Protein AF-L7YE91-F1 (afdb_monomer_lite)

Secondary structure (DSSP, 8-state):
-----TTEEEEEEEEEEEPPBGGGTBPP-EEEEEEEEETTEEEEEEHHHH-SEEEEEETTEEEEEEETTTTEEEE-GGG--TT-EEEEEEEEEEEE--GGGTT-EEEEEPPTTEEETTEESEEEEE--TTSEEEEEEEEEEEEEEE-TT--PPEEEEETTT--EESSEEEE----TTSEEEHHHHHHHHHHHEEEEEEETTEEEEE-B---HHHHHHHHHHTT----TTSEEE-BSEEEEEEEEE-TTT--EEEEEEEEE-TTSBP-SPPEEEEE-SS-EEEE-TTSPEEEEEEEPTT-EEEEEEEEEEPTTS-EEEEE---

Structure (mmCIF, N/CA/C/O backbone):
data_AF-L7YE91-F1
#
_entry.id   AF-L7YE91-F1
#
loop_
_atom_site.group_PDB
_atom_site.id
_atom_site.type_symbol
_atom_site.label_atom_id
_atom_site.label_alt_id
_atom_site.label_comp_id
_atom_site.label_asym_id
_atom_site.label_entity_id
_atom_site.label_seq_id
_atom_site.pdbx_PDB_ins_code
_atom_site.Cartn_x
_atom_site.Cartn_y
_atom_site.Cartn_z
_atom_site.occupancy
_atom_site.B_iso_or_equiv
_atom_site.auth_seq_id
_atom_site.auth_comp_id
_atom_site.auth_asym_id
_atom_site.auth_atom_id
_atom_site.pdbx_PDB_model_num
ATOM 1 N N . SER A 1 1 ? 18.621 0.999 1.042 1.00 37.81 1 SER A N 1
ATOM 2 C CA . SER A 1 1 ? 17.758 0.824 2.221 1.00 37.81 1 SER A CA 1
ATOM 3 C C . SER A 1 1 ? 17.912 2.044 3.106 1.00 37.81 1 SER A C 1
ATOM 5 O O . SER A 1 1 ? 19.035 2.451 3.382 1.00 37.81 1 SER A O 1
ATOM 7 N N . VAL A 1 2 ? 16.812 2.679 3.506 1.00 33.50 2 VAL A N 1
ATOM 8 C CA . VAL A 1 2 ? 16.860 3.669 4.589 1.00 33.50 2 VAL A CA 1
ATOM 9 C C . VAL A 1 2 ? 17.014 2.856 5.871 1.00 33.50 2 VAL A C 1
ATOM 11 O O . VAL A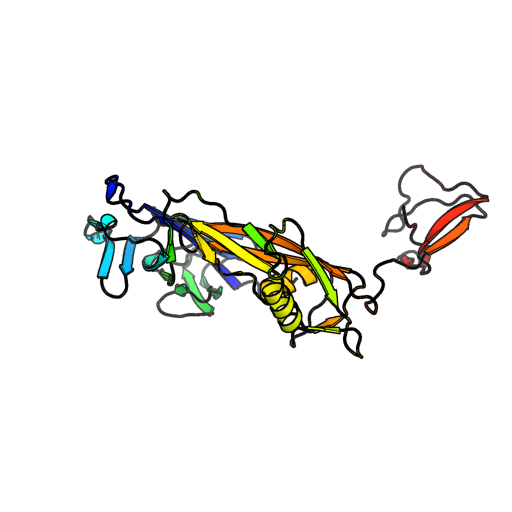 1 2 ? 16.147 2.039 6.163 1.00 33.50 2 VAL A O 1
ATOM 14 N N . SER A 1 3 ? 18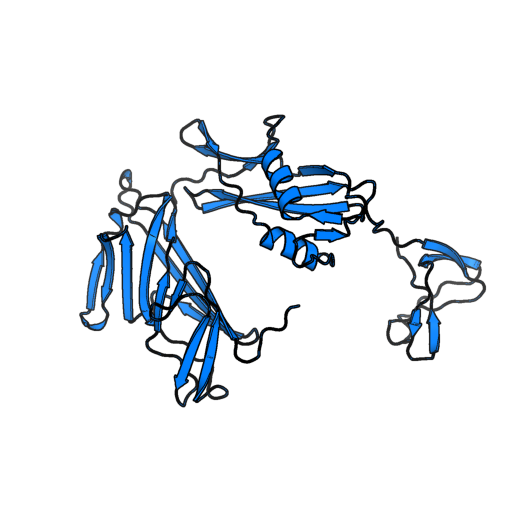.138 2.972 6.586 1.00 38.28 3 SER A N 1
ATOM 15 C CA . SER A 1 3 ? 18.271 2.274 7.865 1.00 38.28 3 SER A CA 1
ATOM 16 C C . SER A 1 3 ? 17.303 2.914 8.852 1.00 38.28 3 SER A C 1
ATOM 18 O O . SER A 1 3 ? 17.456 4.090 9.193 1.00 38.28 3 SER A O 1
ATOM 20 N N . GLU A 1 4 ? 16.302 2.167 9.296 1.00 53.62 4 GLU A N 1
ATOM 21 C CA . GLU A 1 4 ? 15.464 2.588 10.413 1.00 53.62 4 GLU A CA 1
ATOM 22 C C . GLU A 1 4 ? 16.345 2.840 11.639 1.00 53.62 4 GLU A C 1
ATOM 24 O O . GLU A 1 4 ? 17.318 2.122 11.885 1.00 53.62 4 GLU A O 1
ATOM 29 N N . SER A 1 5 ? 16.067 3.922 12.372 1.00 60.69 5 SER A N 1
ATOM 30 C CA . SER A 1 5 ? 16.835 4.218 13.578 1.00 60.69 5 SER A CA 1
ATOM 31 C C . SER A 1 5 ? 16.524 3.163 14.642 1.00 60.69 5 SER A C 1
ATOM 33 O O . SER A 1 5 ? 15.398 2.673 14.718 1.00 60.69 5 SER A O 1
ATOM 35 N N . LYS A 1 6 ? 17.512 2.839 15.487 1.00 70.62 6 LYS A N 1
ATOM 36 C CA . LYS A 1 6 ? 17.441 1.738 16.467 1.00 70.62 6 LYS A CA 1
ATOM 37 C C . LYS A 1 6 ? 16.266 1.811 17.456 1.00 70.62 6 LYS A C 1
ATOM 39 O O . LYS A 1 6 ? 15.963 0.792 18.073 1.00 70.62 6 LYS A O 1
ATOM 44 N N . ASP A 1 7 ? 15.627 2.975 17.584 1.00 85.44 7 ASP A N 1
ATOM 45 C CA . ASP A 1 7 ? 14.538 3.258 18.529 1.00 85.44 7 ASP A CA 1
ATOM 46 C C . ASP A 1 7 ? 13.224 3.657 17.823 1.00 85.44 7 ASP A C 1
ATOM 48 O O . ASP A 1 7 ? 12.324 4.238 18.439 1.00 85.44 7 ASP A O 1
ATOM 52 N N . THR A 1 8 ? 13.113 3.381 16.520 1.00 89.19 8 THR A N 1
ATOM 53 C CA . THR A 1 8 ? 11.881 3.586 15.751 1.00 89.19 8 THR A CA 1
ATOM 54 C C . THR A 1 8 ? 11.043 2.313 15.733 1.00 89.19 8 THR A C 1
ATOM 56 O O . THR A 1 8 ? 11.545 1.242 15.401 1.00 89.19 8 THR A O 1
ATOM 59 N N . VAL A 1 9 ? 9.755 2.449 16.041 1.00 89.44 9 VAL A N 1
ATOM 60 C CA . VAL A 1 9 ? 8.747 1.396 15.906 1.00 89.44 9 VAL A CA 1
ATOM 61 C C . VAL A 1 9 ? 7.812 1.760 14.766 1.00 89.44 9 VAL A C 1
ATOM 63 O O . VAL A 1 9 ? 7.201 2.825 14.805 1.00 89.44 9 VAL A O 1
ATOM 66 N N . ASN A 1 10 ? 7.649 0.886 13.780 1.00 90.06 10 ASN A N 1
ATOM 67 C CA . ASN A 1 10 ? 6.603 1.060 12.775 1.00 90.06 10 ASN A CA 1
ATOM 68 C C . ASN A 1 10 ? 5.317 0.395 13.249 1.00 90.06 10 ASN A C 1
ATOM 70 O O . ASN A 1 10 ? 5.334 -0.772 13.643 1.00 90.06 10 ASN A O 1
ATOM 74 N N . VAL A 1 11 ? 4.212 1.134 13.196 1.00 88.62 11 VAL A N 1
ATOM 75 C CA . VAL A 1 11 ? 2.886 0.616 13.533 1.00 88.62 11 VAL A CA 1
ATOM 76 C C . VAL A 1 11 ? 2.120 0.302 12.255 1.00 88.62 11 VAL A C 1
ATOM 78 O O . VAL A 1 11 ? 1.915 1.183 11.422 1.00 88.62 11 VAL A O 1
ATOM 81 N N . THR A 1 12 ? 1.616 -0.923 12.146 1.00 89.38 12 THR A N 1
ATOM 82 C CA . THR A 1 12 ? 0.849 -1.381 10.985 1.00 89.38 12 THR A CA 1
ATOM 83 C C . THR A 1 12 ? -0.483 -1.977 11.445 1.00 89.38 12 THR A C 1
ATOM 85 O O . THR A 1 12 ? -0.526 -3.131 11.874 1.00 89.38 12 THR A O 1
ATOM 88 N N . PRO A 1 13 ? -1.592 -1.219 11.394 1.00 87.38 13 PRO A N 1
ATOM 89 C CA . PRO A 1 13 ? -2.922 -1.786 11.578 1.00 87.38 13 PRO A CA 1
ATOM 90 C C . PRO A 1 13 ? -3.335 -2.603 10.347 1.00 87.38 13 PRO A C 1
ATOM 92 O O . PRO A 1 13 ? -3.121 -2.180 9.211 1.00 87.38 13 PRO A O 1
ATOM 95 N N . SER A 1 14 ? -3.999 -3.733 10.565 1.00 87.38 14 SER A N 1
ATOM 96 C CA . SER A 1 14 ? -4.571 -4.565 9.508 1.00 87.38 14 SER A CA 1
ATOM 97 C C . SER A 1 14 ? -5.986 -4.965 9.894 1.00 87.38 14 SER A C 1
ATOM 99 O O . SER A 1 14 ? -6.177 -5.815 10.758 1.00 87.38 14 SER A O 1
ATOM 101 N N . PHE A 1 15 ? -6.981 -4.331 9.271 1.00 85.81 15 PHE A N 1
ATOM 102 C CA . PHE A 1 15 ? -8.392 -4.524 9.601 1.00 85.81 15 PHE A CA 1
ATOM 103 C C . PHE A 1 15 ? -9.223 -4.861 8.377 1.00 85.81 15 PHE A C 1
ATOM 105 O O . PHE A 1 15 ? -9.072 -4.260 7.313 1.00 85.81 15 PHE A O 1
ATOM 112 N N . THR A 1 16 ? -10.154 -5.788 8.570 1.00 86.75 16 THR A N 1
ATOM 113 C CA . THR A 1 16 ? -11.206 -6.112 7.616 1.00 86.75 16 THR A CA 1
ATOM 114 C C . THR A 1 16 ? -12.552 -5.886 8.285 1.00 86.75 16 THR A C 1
ATOM 116 O O . THR A 1 16 ? -12.854 -6.492 9.312 1.00 86.75 16 THR A O 1
ATOM 119 N N . LEU A 1 17 ? -13.360 -5.017 7.682 1.00 92.62 17 LEU A N 1
ATOM 120 C CA . LEU A 1 17 ? -14.759 -4.813 8.026 1.00 92.62 17 LEU A CA 1
ATOM 121 C C . LEU A 1 17 ? -15.601 -5.246 6.827 1.00 92.62 17 LEU A C 1
ATOM 123 O O . LEU A 1 17 ? -15.388 -4.763 5.713 1.00 92.62 17 LEU A O 1
ATOM 127 N N . THR A 1 18 ? -16.542 -6.158 7.035 1.00 93.50 18 THR A N 1
ATOM 128 C CA . THR A 1 18 ? -17.578 -6.447 6.037 1.00 93.50 18 THR A CA 1
ATOM 129 C C . THR A 1 18 ? -18.807 -5.584 6.296 1.00 93.50 18 THR A C 1
ATOM 131 O O . THR A 1 18 ? -19.008 -5.111 7.410 1.00 93.50 18 THR A O 1
ATOM 134 N N . SER A 1 19 ? -19.628 -5.338 5.279 1.00 93.38 19 SER A N 1
ATOM 135 C CA . SER A 1 19 ? -20.947 -4.740 5.474 1.00 93.38 19 SER A CA 1
ATOM 136 C C . SER A 1 19 ? -21.967 -5.787 5.906 1.00 93.38 19 SER A C 1
ATOM 138 O O . SER A 1 19 ? -21.804 -6.981 5.643 1.00 93.38 19 SER A O 1
ATOM 140 N N . ALA A 1 20 ? -23.068 -5.337 6.502 1.00 93.19 20 ALA A N 1
ATOM 141 C CA . ALA A 1 20 ? -24.227 -6.194 6.680 1.00 93.19 20 ALA A CA 1
ATOM 142 C C . ALA A 1 20 ? -24.849 -6.556 5.318 1.00 93.19 20 ALA A C 1
ATOM 144 O O . ALA A 1 20 ? -24.759 -5.798 4.348 1.00 93.19 20 ALA A O 1
ATOM 145 N N . ILE A 1 21 ? -25.533 -7.700 5.261 1.00 91.12 21 ILE A N 1
ATOM 146 C CA . ILE A 1 21 ? -26.370 -8.129 4.135 1.00 91.12 21 ILE A CA 1
ATOM 147 C C . ILE A 1 21 ? -27.800 -8.308 4.675 1.00 91.12 21 ILE A C 1
ATOM 149 O O . ILE A 1 21 ? -28.199 -9.431 5.010 1.00 91.12 21 ILE A O 1
ATOM 153 N N . PRO A 1 22 ? -28.595 -7.219 4.778 1.00 86.50 22 PRO A N 1
ATOM 154 C CA . PRO A 1 22 ? -29.902 -7.248 5.439 1.00 86.50 22 PRO A CA 1
ATOM 155 C C . PRO A 1 22 ? -30.871 -8.257 4.822 1.00 86.50 22 PRO A C 1
ATOM 157 O O . PRO A 1 22 ? -31.548 -8.982 5.543 1.00 86.50 22 PRO A O 1
ATOM 160 N N . ALA A 1 23 ? -30.868 -8.383 3.490 1.00 86.19 23 ALA A N 1
ATOM 161 C CA . ALA A 1 23 ? -31.714 -9.332 2.763 1.00 86.19 23 ALA A CA 1
ATOM 162 C C . ALA A 1 23 ? -31.459 -10.805 3.139 1.00 86.19 23 ALA A C 1
ATOM 164 O O . ALA A 1 23 ? -32.323 -11.649 2.923 1.00 86.19 23 ALA A O 1
ATOM 165 N N . LYS A 1 24 ? -30.279 -11.120 3.691 1.00 86.19 24 LYS A N 1
ATOM 166 C CA . LYS A 1 24 ? -29.904 -12.462 4.159 1.00 86.19 24 LYS A CA 1
ATOM 167 C C . LYS A 1 24 ? -29.821 -12.558 5.687 1.00 86.19 24 LYS A C 1
ATOM 169 O O . LYS A 1 24 ? -29.440 -13.606 6.195 1.00 86.19 24 LYS A O 1
ATOM 174 N N . GLY A 1 25 ? -30.125 -11.478 6.413 1.00 87.62 25 GLY A N 1
ATOM 175 C CA . GLY A 1 25 ? -29.973 -11.412 7.869 1.00 87.62 25 GLY A CA 1
ATOM 176 C C . GLY A 1 25 ? -28.530 -11.585 8.359 1.00 87.62 25 GLY A C 1
ATOM 177 O O . GLY A 1 25 ? -28.327 -11.981 9.503 1.00 87.62 25 GLY A O 1
ATOM 178 N N . VAL A 1 26 ? -27.527 -11.328 7.510 1.00 89.19 26 VAL A N 1
ATOM 179 C CA . VAL A 1 26 ? -26.108 -11.487 7.868 1.00 89.19 26 VAL A CA 1
ATOM 180 C C . VAL A 1 26 ? -25.576 -10.148 8.393 1.00 89.19 26 VAL A C 1
ATOM 182 O O . VAL A 1 26 ? -25.605 -9.170 7.641 1.00 89.19 26 VAL A O 1
ATOM 185 N N . PRO A 1 27 ? -25.112 -10.053 9.652 1.00 89.19 27 PRO A N 1
ATOM 186 C CA . PRO A 1 27 ? -24.501 -8.833 10.173 1.00 89.19 27 PRO A CA 1
ATOM 187 C C . PRO A 1 27 ? -23.087 -8.630 9.610 1.00 89.19 27 PRO A C 1
ATOM 189 O O . PRO A 1 27 ? -22.468 -9.567 9.106 1.00 89.19 27 PRO A O 1
ATOM 192 N N . ALA A 1 28 ? -22.563 -7.411 9.736 1.00 91.69 28 ALA A N 1
ATOM 193 C CA . ALA A 1 28 ? -21.155 -7.144 9.473 1.00 91.69 28 ALA A CA 1
ATOM 194 C C . ALA A 1 28 ? -20.231 -7.930 10.413 1.00 91.69 28 ALA A C 1
ATOM 196 O O . ALA A 1 28 ? -20.575 -8.239 11.555 1.00 91.69 28 ALA A O 1
ATOM 197 N N . THR A 1 29 ? -19.019 -8.189 9.935 1.00 87.94 29 THR A N 1
ATOM 198 C CA . THR A 1 29 ? -17.920 -8.782 10.696 1.00 87.94 29 THR A CA 1
ATOM 199 C C . THR A 1 29 ? -16.739 -7.822 10.725 1.00 87.94 29 THR A C 1
ATOM 201 O O . THR A 1 29 ? -16.375 -7.247 9.701 1.00 87.94 29 THR A O 1
ATOM 204 N N . LEU A 1 30 ? -16.137 -7.660 11.902 1.00 85.12 30 LEU A N 1
ATOM 205 C CA . LEU A 1 30 ? -14.911 -6.897 12.114 1.00 85.12 30 LEU A CA 1
ATOM 206 C C . LEU A 1 30 ? -13.824 -7.862 12.587 1.00 85.12 30 LEU A C 1
ATOM 208 O O . LEU A 1 30 ? -14.033 -8.595 13.550 1.00 85.12 30 LEU A O 1
ATOM 212 N N . GLN A 1 31 ? -12.684 -7.867 11.905 1.00 84.19 31 GLN A N 1
ATOM 213 C CA . GLN A 1 31 ? -11.512 -8.667 12.264 1.00 84.19 31 GLN A CA 1
ATOM 214 C C . GLN A 1 31 ? -10.243 -7.863 12.005 1.00 84.19 31 GLN A C 1
ATOM 216 O O . GLN A 1 31 ? -10.211 -7.034 11.090 1.00 84.19 31 GLN A O 1
ATOM 221 N N . GLY A 1 32 ? -9.184 -8.121 12.766 1.00 83.31 32 GLY A N 1
ATOM 222 C CA . GLY A 1 32 ? -7.883 -7.545 12.469 1.00 83.31 32 GLY A CA 1
ATOM 223 C C . GLY A 1 32 ? -6.920 -7.505 13.639 1.00 83.31 32 GLY A C 1
ATOM 224 O O . GLY A 1 32 ? -7.226 -7.929 14.749 1.00 83.31 32 GLY A O 1
ATOM 225 N N . SER A 1 33 ? -5.747 -6.954 13.371 1.00 85.38 33 SER A N 1
ATOM 226 C CA . SER A 1 33 ? -4.649 -6.862 14.320 1.00 85.38 33 SER A CA 1
ATOM 227 C C . SER A 1 33 ? -3.912 -5.533 14.193 1.00 85.38 33 SER A C 1
ATOM 229 O O . SER A 1 33 ? -4.021 -4.819 13.191 1.00 85.38 33 SER A O 1
ATOM 231 N N . ILE A 1 34 ? -3.144 -5.194 15.224 1.00 85.19 34 ILE A N 1
ATOM 232 C CA . ILE A 1 34 ? -2.134 -4.139 15.156 1.00 85.19 34 ILE A CA 1
ATOM 233 C C . ILE A 1 34 ? -0.768 -4.787 15.318 1.00 85.19 34 ILE A C 1
ATOM 235 O O . ILE A 1 34 ? -0.520 -5.495 16.293 1.00 85.19 34 ILE A O 1
ATOM 239 N N . GLU A 1 35 ? 0.125 -4.516 14.377 1.00 88.12 35 GLU A N 1
ATOM 240 C CA . GLU A 1 35 ? 1.525 -4.904 14.462 1.00 88.12 35 GLU A CA 1
ATOM 241 C C . GLU A 1 35 ? 2.396 -3.708 14.859 1.00 88.12 35 GLU A C 1
ATOM 243 O O . GLU A 1 35 ? 2.209 -2.599 14.355 1.00 88.12 35 GLU A O 1
ATOM 248 N N . ALA A 1 36 ? 3.361 -3.942 15.746 1.00 82.62 36 ALA A N 1
ATOM 249 C CA . ALA A 1 36 ? 4.426 -3.008 16.080 1.00 82.62 36 ALA A CA 1
ATOM 250 C C . ALA A 1 36 ? 5.783 -3.664 15.792 1.00 82.62 36 ALA A C 1
ATOM 252 O O . ALA A 1 36 ? 6.122 -4.679 16.404 1.00 82.62 36 ALA A O 1
ATOM 253 N N . SER A 1 37 ? 6.560 -3.087 14.873 1.00 86.25 37 SER A N 1
ATOM 254 C CA . SER A 1 37 ? 7.856 -3.628 14.452 1.00 86.25 37 SER A CA 1
ATOM 255 C C . SER A 1 37 ? 9.007 -2.740 14.904 1.00 86.25 37 SER A C 1
ATOM 257 O O . SER A 1 37 ? 9.033 -1.555 14.583 1.00 86.25 37 SER A O 1
ATOM 259 N N . LEU A 1 38 ? 9.959 -3.314 15.642 1.00 85.81 38 LEU A N 1
ATOM 260 C CA . LEU A 1 38 ? 11.187 -2.664 16.098 1.00 85.81 38 LEU A CA 1
ATOM 261 C C . LEU A 1 38 ? 12.388 -3.417 15.521 1.00 85.81 38 LEU A C 1
ATOM 263 O O . LEU A 1 38 ? 12.595 -4.589 15.837 1.00 85.81 38 LEU A O 1
ATOM 267 N N . ASN A 1 39 ? 13.206 -2.745 14.708 1.00 78.12 39 ASN A N 1
ATOM 268 C CA . ASN A 1 39 ? 14.418 -3.323 14.107 1.00 78.12 39 ASN A CA 1
ATOM 269 C C . ASN A 1 39 ? 14.164 -4.656 13.366 1.00 78.12 39 ASN A C 1
ATOM 271 O O . ASN A 1 39 ? 14.956 -5.593 13.468 1.00 78.12 39 ASN A O 1
ATOM 275 N N . GLY A 1 40 ? 13.035 -4.761 12.658 1.00 69.12 40 GLY A N 1
ATOM 276 C CA . GLY A 1 40 ? 12.641 -5.963 11.914 1.00 69.12 40 GLY A CA 1
ATOM 277 C C . GLY A 1 40 ? 12.073 -7.106 12.764 1.00 69.12 40 GLY A C 1
ATOM 278 O O . GLY A 1 40 ? 11.776 -8.165 12.219 1.00 69.12 40 GLY A O 1
ATOM 279 N N . THR A 1 41 ? 11.908 -6.918 14.078 1.00 78.19 41 THR A N 1
ATOM 280 C CA . THR A 1 41 ? 11.158 -7.844 14.938 1.00 78.19 41 THR A CA 1
ATOM 281 C C . THR A 1 41 ? 9.771 -7.277 15.197 1.00 78.19 41 THR A C 1
ATOM 283 O O . THR A 1 41 ? 9.649 -6.174 15.729 1.00 78.19 41 THR A O 1
ATOM 286 N N . SER A 1 42 ? 8.738 -8.039 14.853 1.00 83.44 42 SER A N 1
ATOM 287 C CA . SER A 1 42 ? 7.346 -7.617 14.987 1.00 83.44 42 SER A CA 1
ATOM 288 C C . SER A 1 42 ? 6.644 -8.295 16.158 1.00 83.44 42 SER A C 1
ATOM 290 O O . SER A 1 42 ? 6.851 -9.478 16.429 1.00 83.44 42 SER A O 1
ATOM 292 N N . VAL A 1 43 ? 5.787 -7.533 16.833 1.00 75.31 43 VAL A N 1
ATOM 293 C CA . VAL A 1 43 ? 4.834 -8.025 17.830 1.00 75.31 43 VAL A CA 1
ATOM 294 C C . VAL A 1 43 ? 3.435 -7.680 17.342 1.00 75.31 43 VAL A C 1
ATOM 296 O O . VAL A 1 43 ? 3.161 -6.529 17.001 1.00 75.31 43 VAL A O 1
ATOM 299 N N . THR A 1 44 ? 2.555 -8.675 17.309 1.00 78.12 44 THR A N 1
ATOM 300 C CA . THR A 1 44 ? 1.185 -8.535 16.809 1.00 78.12 44 THR A CA 1
ATOM 301 C C . THR A 1 44 ? 0.202 -8.646 17.964 1.00 78.12 44 THR A C 1
ATOM 303 O O . THR A 1 44 ? 0.346 -9.503 18.834 1.00 78.12 44 THR A O 1
ATOM 306 N N . ALA A 1 45 ? -0.805 -7.783 17.953 1.00 64.25 45 ALA A N 1
ATOM 307 C CA . ALA A 1 45 ? -1.876 -7.747 18.929 1.00 64.25 45 ALA A CA 1
ATOM 308 C C . ALA A 1 45 ? -3.209 -7.960 18.186 1.00 64.25 45 ALA A C 1
ATOM 310 O O . ALA A 1 45 ? -3.593 -7.112 17.376 1.00 64.25 45 ALA A O 1
ATOM 311 N N . ASP A 1 46 ? -3.880 -9.098 18.408 1.00 71.44 46 ASP A N 1
ATOM 312 C CA . ASP A 1 46 ? -5.217 -9.354 17.849 1.00 71.44 46 ASP A CA 1
ATOM 313 C C . ASP A 1 46 ? -6.249 -8.515 18.602 1.00 71.44 46 ASP A C 1
ATOM 315 O O . ASP A 1 46 ? -6.305 -8.513 19.832 1.00 71.44 46 ASP A O 1
ATOM 319 N N . VAL A 1 47 ? -7.054 -7.763 17.861 1.00 65.62 47 VAL A N 1
ATOM 320 C CA . VAL A 1 47 ? -7.950 -6.758 18.430 1.00 65.62 47 VAL A CA 1
ATOM 321 C C . VAL A 1 47 ? -9.094 -7.358 19.239 1.00 65.62 47 VAL A C 1
ATOM 323 O O . VAL A 1 47 ? -9.617 -6.668 20.113 1.00 65.62 47 VAL A O 1
ATOM 326 N N . ALA A 1 48 ? -9.430 -8.632 19.024 1.00 61.69 48 ALA A N 1
ATOM 327 C CA . ALA A 1 48 ? -10.380 -9.341 19.878 1.00 61.69 48 ALA A CA 1
ATOM 328 C C . ALA A 1 48 ? -9.807 -9.690 21.269 1.00 61.69 48 ALA A C 1
ATOM 330 O O . ALA A 1 48 ? -10.575 -9.767 22.226 1.00 61.69 48 ALA A O 1
ATOM 331 N N . ASP A 1 49 ? -8.482 -9.842 21.393 1.00 59.62 49 ASP A N 1
ATOM 332 C CA . ASP A 1 49 ? -7.833 -10.407 22.588 1.00 59.62 49 ASP A CA 1
ATOM 333 C C . ASP A 1 49 ? -7.059 -9.377 23.431 1.00 59.62 49 ASP A C 1
ATOM 335 O O . ASP A 1 49 ? -6.767 -9.624 24.602 1.00 59.62 49 ASP A O 1
ATOM 339 N N . VAL A 1 50 ? -6.684 -8.227 22.856 1.00 58.91 50 VAL A N 1
ATOM 340 C CA . VAL A 1 50 ? -5.721 -7.293 23.483 1.00 58.91 50 VAL A CA 1
ATOM 341 C C . VAL A 1 50 ? -6.286 -5.926 23.858 1.00 58.91 50 VAL A C 1
ATOM 343 O O . VAL A 1 50 ? -5.666 -5.201 24.640 1.00 58.91 50 VAL A O 1
ATOM 346 N N . ALA A 1 51 ? -7.422 -5.531 23.283 1.00 70.38 51 ALA A N 1
ATOM 347 C CA . ALA A 1 51 ? -8.054 -4.256 23.588 1.00 70.38 51 ALA A CA 1
ATOM 348 C C . ALA A 1 51 ? -9.035 -4.439 24.749 1.00 70.38 51 ALA A C 1
ATOM 350 O O . ALA A 1 51 ? -9.916 -5.292 24.699 1.00 70.38 51 ALA A O 1
ATOM 351 N N . LYS A 1 52 ? -8.904 -3.599 25.778 1.00 81.50 52 LYS A N 1
ATOM 352 C CA . LYS A 1 52 ? -9.845 -3.582 26.906 1.00 81.50 52 LYS A CA 1
ATOM 353 C C . LYS A 1 52 ? -11.181 -2.986 26.493 1.00 81.50 52 LYS A C 1
ATOM 355 O O . LYS A 1 52 ? -12.234 -3.485 26.866 1.00 81.50 52 LYS A O 1
ATOM 360 N N . ASP A 1 53 ? -11.123 -1.941 25.672 1.00 88.25 53 ASP A N 1
ATOM 361 C CA . ASP A 1 53 ? -12.313 -1.325 25.104 1.00 88.25 53 ASP A CA 1
ATOM 362 C C . ASP A 1 53 ? -12.169 -1.200 23.590 1.00 88.25 53 ASP A C 1
ATOM 364 O O . ASP A 1 53 ? -11.117 -0.803 23.076 1.00 88.25 53 ASP A O 1
ATOM 368 N N . VAL A 1 54 ? -13.262 -1.488 22.887 1.00 89.62 54 VAL A N 1
ATOM 369 C CA . VAL A 1 54 ? -13.385 -1.351 21.435 1.00 89.62 54 VAL A CA 1
ATOM 370 C C . VAL A 1 54 ? -14.589 -0.473 21.139 1.00 89.62 54 VAL A C 1
ATOM 372 O O . VAL A 1 54 ? -15.652 -0.634 21.733 1.00 89.62 54 VAL A O 1
ATOM 375 N N . THR A 1 55 ? -14.459 0.460 20.205 1.00 92.62 55 THR A N 1
ATOM 376 C CA . THR A 1 55 ? -15.593 1.232 19.682 1.00 92.62 55 THR A CA 1
ATOM 377 C C . THR A 1 55 ? -15.434 1.419 18.184 1.00 92.62 55 THR A C 1
ATOM 379 O O . THR A 1 55 ? -14.365 1.814 17.731 1.00 92.62 55 THR A O 1
ATOM 382 N N . LEU A 1 56 ? -16.495 1.167 17.423 1.00 94.19 56 LEU A N 1
ATOM 383 C CA . LEU A 1 56 ? -16.590 1.431 15.991 1.00 94.19 56 LEU A CA 1
ATOM 384 C C . LEU A 1 56 ? -17.726 2.429 15.752 1.00 94.19 56 LEU A C 1
ATOM 386 O O . LEU A 1 56 ? -18.855 2.196 16.198 1.00 94.19 56 LEU A O 1
ATOM 390 N N . THR A 1 57 ? -17.444 3.525 15.045 1.00 95.69 57 THR A N 1
ATOM 391 C CA . THR A 1 57 ? -18.419 4.590 14.785 1.00 95.69 57 THR A CA 1
ATOM 392 C C . THR A 1 57 ? -18.548 4.949 13.306 1.00 95.69 57 THR A C 1
ATOM 394 O O . THR A 1 57 ? -17.571 4.941 12.555 1.00 95.69 57 THR A O 1
ATOM 397 N N . ASP A 1 58 ? -19.774 5.293 12.911 1.00 94.88 58 ASP A N 1
ATOM 398 C CA . ASP A 1 58 ? -20.112 6.060 11.708 1.00 94.88 58 ASP A CA 1
ATOM 399 C C . ASP A 1 58 ? -20.326 7.518 12.143 1.00 94.88 58 ASP A C 1
ATOM 401 O O . ASP A 1 58 ? -21.365 7.874 12.711 1.00 94.88 58 ASP A O 1
ATOM 405 N N . GLY A 1 59 ? -19.286 8.345 12.009 1.00 91.19 59 GLY A N 1
ATOM 406 C CA . GLY A 1 59 ? -19.258 9.682 12.602 1.00 91.19 59 GLY A CA 1
ATOM 407 C C . GLY A 1 59 ? -19.496 9.629 14.116 1.00 91.19 59 GLY A C 1
ATOM 408 O O . GLY A 1 59 ? -18.703 9.044 14.856 1.00 91.19 59 GLY A O 1
ATOM 409 N N . ASN A 1 60 ? -20.609 10.214 14.569 1.00 89.56 60 ASN A N 1
ATOM 410 C CA . ASN A 1 60 ? -21.006 10.243 15.983 1.00 89.56 60 ASN A CA 1
ATOM 411 C C . ASN A 1 60 ? -21.861 9.038 16.412 1.00 89.56 60 ASN A C 1
ATOM 413 O O . ASN A 1 60 ? -22.221 8.932 17.584 1.00 89.56 60 ASN A O 1
ATOM 417 N N . LYS A 1 61 ? -22.237 8.152 15.483 1.00 93.62 61 LYS A N 1
ATOM 418 C CA . LYS A 1 61 ? -23.084 6.993 15.770 1.00 93.62 61 LYS A CA 1
ATOM 419 C C . LYS A 1 61 ? -22.223 5.767 16.042 1.00 93.62 61 LYS A C 1
ATOM 421 O O . LYS A 1 61 ? -21.505 5.306 15.160 1.00 93.62 61 LYS A O 1
ATOM 426 N N . THR A 1 62 ? -22.352 5.190 17.230 1.00 94.00 62 THR A N 1
ATOM 427 C CA . THR A 1 62 ? -21.732 3.902 17.562 1.00 94.00 62 THR A CA 1
ATOM 428 C C . THR A 1 62 ? -22.467 2.767 16.853 1.00 94.00 62 THR A C 1
ATOM 430 O O . THR A 1 62 ? -23.688 2.651 16.957 1.00 94.00 62 THR A O 1
ATOM 433 N N . VAL A 1 63 ? -21.726 1.939 16.115 1.00 94.25 63 VAL A N 1
ATOM 434 C CA . VAL A 1 63 ? -22.246 0.717 15.472 1.00 94.25 63 VAL A CA 1
ATOM 435 C C . VAL A 1 63 ? -21.770 -0.551 16.174 1.00 94.25 63 VAL A C 1
ATOM 437 O O . VAL A 1 63 ? -22.400 -1.595 16.052 1.00 94.25 63 VAL A O 1
ATOM 440 N N . TYR A 1 64 ? -20.685 -0.462 16.939 1.00 92.75 64 TYR A N 1
ATOM 441 C CA . TYR A 1 64 ? -20.234 -1.527 17.824 1.00 92.75 64 TYR A CA 1
ATOM 442 C C . TYR A 1 64 ? -19.456 -0.932 18.995 1.00 92.75 64 TYR A C 1
ATOM 444 O O . TYR A 1 64 ? -18.648 -0.022 18.800 1.00 92.75 64 TYR A O 1
ATOM 452 N N . SER A 1 65 ? -19.655 -1.460 20.198 1.00 91.56 65 SER A N 1
ATOM 453 C CA . SER A 1 65 ? -18.747 -1.227 21.313 1.00 91.56 65 SER A CA 1
ATOM 454 C C . SER A 1 65 ? -18.664 -2.427 22.245 1.00 91.56 65 SER A C 1
ATOM 456 O O . SER A 1 65 ? -19.641 -3.152 22.436 1.00 91.56 65 SER A O 1
ATOM 458 N N . TYR A 1 66 ? -17.488 -2.599 22.834 1.00 89.31 66 TYR A N 1
ATOM 459 C CA . TYR A 1 66 ? -17.233 -3.504 23.943 1.00 89.31 66 TYR A CA 1
ATOM 460 C C . TYR A 1 66 ? -16.465 -2.740 25.018 1.00 89.31 66 TYR A C 1
ATOM 462 O O . TYR A 1 66 ? -15.510 -2.029 24.698 1.00 89.31 66 TYR A O 1
ATOM 470 N N . ASN A 1 67 ? -16.897 -2.880 26.269 1.00 88.62 67 ASN A N 1
ATOM 471 C CA . ASN A 1 67 ? -16.220 -2.338 27.439 1.00 88.62 67 ASN A CA 1
ATOM 472 C C . ASN A 1 67 ? -15.917 -3.475 28.421 1.00 88.62 67 ASN A C 1
ATOM 474 O O . ASN A 1 67 ? -16.849 -4.066 28.974 1.00 88.62 67 ASN A O 1
ATOM 478 N N . GLU A 1 68 ? -14.637 -3.769 28.653 1.00 86.94 68 GLU A N 1
ATOM 479 C CA . GLU A 1 68 ? -14.205 -4.860 29.541 1.00 86.94 68 GLU A CA 1
ATOM 480 C C . GLU A 1 68 ? -14.608 -4.601 30.997 1.00 86.94 68 GLU A C 1
ATOM 482 O O . GLU A 1 68 ? -15.061 -5.512 31.690 1.00 86.94 68 GLU A O 1
ATOM 487 N N . ARG A 1 69 ? -14.493 -3.354 31.475 1.00 86.88 69 ARG A N 1
ATOM 488 C CA . ARG A 1 69 ? -14.781 -3.011 32.879 1.00 86.88 69 ARG A CA 1
ATOM 489 C C . ARG A 1 69 ? -16.248 -3.246 33.235 1.00 86.88 69 ARG A C 1
ATOM 491 O O . ARG A 1 69 ? -16.540 -3.709 34.335 1.00 86.88 69 ARG A O 1
ATOM 498 N N . GLU A 1 70 ? -17.154 -2.884 32.335 1.00 89.44 70 GLU A N 1
ATOM 499 C CA . GLU A 1 70 ? -18.599 -3.057 32.510 1.00 89.44 70 GLU A CA 1
ATOM 500 C C . GLU A 1 70 ? -19.096 -4.418 32.006 1.00 89.44 70 GLU A C 1
ATOM 502 O O . GLU A 1 70 ? -20.257 -4.759 32.231 1.00 89.44 70 GLU A O 1
ATOM 507 N N . ASN A 1 71 ? -18.240 -5.185 31.320 1.00 87.06 71 ASN A N 1
ATOM 508 C CA . ASN A 1 71 ? -18.601 -6.382 30.563 1.00 87.06 71 ASN A CA 1
ATOM 509 C C . ASN A 1 71 ? -19.836 -6.148 29.670 1.00 87.06 71 ASN A C 1
ATOM 511 O O . ASN A 1 71 ? -20.789 -6.931 29.650 1.00 87.06 71 ASN A O 1
ATOM 515 N N . LYS A 1 72 ? -19.846 -5.004 28.977 1.00 89.00 72 LYS A N 1
ATOM 516 C CA . LYS A 1 72 ? -20.998 -4.516 28.215 1.00 89.00 72 LYS A CA 1
ATOM 517 C C . LYS A 1 72 ? -20.684 -4.489 26.729 1.00 89.00 72 LYS A C 1
ATOM 519 O O . LYS A 1 72 ? -19.651 -3.967 26.316 1.00 89.00 72 LYS A O 1
ATOM 524 N N . VAL A 1 73 ? -21.622 -5.003 25.937 1.00 89.00 73 VAL A N 1
ATOM 525 C CA . VAL A 1 73 ? -21.591 -4.962 24.473 1.00 89.00 73 VAL A CA 1
ATOM 526 C C . VAL A 1 73 ? -22.784 -4.156 23.969 1.00 89.00 73 VAL A C 1
ATOM 528 O O . VAL A 1 73 ? -23.919 -4.411 24.371 1.00 89.00 73 VAL A O 1
ATOM 531 N N . ASP A 1 74 ? -22.527 -3.215 23.064 1.00 89.38 74 ASP A N 1
ATOM 532 C CA . ASP A 1 74 ? -23.546 -2.609 22.202 1.00 89.38 74 ASP A CA 1
ATOM 533 C C . ASP A 1 74 ? -23.234 -3.008 20.758 1.00 89.38 74 ASP A C 1
ATOM 535 O O . ASP A 1 74 ? -22.172 -2.671 20.236 1.00 89.38 74 ASP A O 1
ATOM 539 N N . ASN A 1 75 ? -24.120 -3.779 20.129 1.00 89.62 75 ASN A N 1
ATOM 540 C CA . ASN A 1 75 ? -23.886 -4.354 18.810 1.00 89.62 75 ASN A CA 1
ATOM 541 C C . ASN A 1 75 ? -25.001 -3.952 17.843 1.00 89.62 75 ASN A C 1
ATOM 543 O O . ASN A 1 75 ? -26.101 -4.500 17.867 1.00 89.62 75 ASN A O 1
ATOM 547 N N . ASN A 1 76 ? -24.665 -3.029 16.949 1.00 91.44 76 ASN A N 1
ATOM 548 C CA . ASN A 1 76 ? -25.492 -2.594 15.834 1.00 91.44 76 ASN A CA 1
ATOM 549 C C . ASN A 1 76 ? -24.742 -2.786 14.505 1.00 91.44 76 ASN A C 1
ATOM 551 O O . ASN A 1 76 ? -24.830 -1.964 13.590 1.00 91.44 76 ASN A O 1
ATOM 555 N N . LEU A 1 77 ? -23.994 -3.889 14.384 1.00 91.19 77 LEU A N 1
ATOM 556 C CA . LEU A 1 77 ? -23.264 -4.243 13.162 1.00 91.19 77 LEU A CA 1
ATOM 557 C C . LEU A 1 77 ? -24.198 -4.480 11.963 1.00 91.19 77 LEU A C 1
ATOM 559 O O . LEU A 1 77 ? -23.766 -4.418 10.816 1.00 91.19 77 LEU A O 1
ATOM 563 N N . SER A 1 78 ? -25.497 -4.677 12.198 1.00 90.75 78 SER A N 1
ATOM 564 C CA . SER A 1 78 ? -26.534 -4.662 11.159 1.00 90.75 78 SER A CA 1
ATOM 565 C C . SER A 1 78 ? -26.677 -3.317 10.435 1.00 90.75 78 SER A C 1
ATOM 567 O O . SER A 1 78 ? -27.235 -3.286 9.342 1.00 90.75 78 SER A O 1
ATOM 569 N N . ALA A 1 79 ? -26.198 -2.215 11.022 1.00 91.56 79 ALA A N 1
ATOM 570 C CA . ALA A 1 79 ? -26.237 -0.879 10.426 1.00 91.56 79 ALA A CA 1
ATOM 571 C C . ALA A 1 79 ? -24.974 -0.526 9.617 1.00 91.56 79 ALA A C 1
ATOM 573 O O . ALA A 1 79 ? -24.846 0.610 9.163 1.00 91.56 79 ALA A O 1
ATOM 574 N N . VAL A 1 80 ? -24.027 -1.458 9.465 1.00 93.50 80 VAL A N 1
ATOM 575 C CA . VAL A 1 80 ? -22.806 -1.224 8.686 1.00 93.50 80 VAL A CA 1
ATOM 576 C C . VAL A 1 80 ? -23.102 -1.378 7.195 1.00 93.50 80 VAL A C 1
ATOM 578 O O . VAL A 1 80 ? -23.543 -2.437 6.745 1.00 93.50 80 VAL A O 1
ATOM 581 N N . GLU A 1 81 ? -22.824 -0.336 6.418 1.00 92.25 81 GLU A N 1
ATOM 582 C CA . GLU A 1 81 ? -23.121 -0.255 4.987 1.00 92.25 81 GLU A CA 1
ATOM 583 C C . GLU A 1 81 ? -21.845 -0.386 4.151 1.00 92.25 81 GLU A C 1
ATOM 585 O O . GLU A 1 81 ? -20.783 0.109 4.528 1.00 92.25 81 GLU A O 1
ATOM 590 N N . ALA A 1 82 ? -21.947 -1.036 2.991 1.00 90.69 82 ALA A N 1
ATOM 591 C CA . ALA A 1 82 ? -20.822 -1.188 2.073 1.00 90.69 82 ALA A CA 1
ATOM 592 C C . ALA A 1 82 ? -20.327 0.170 1.558 1.00 90.69 82 ALA A C 1
ATOM 594 O O . ALA A 1 82 ? -21.110 1.101 1.372 1.00 90.69 82 ALA A O 1
ATOM 595 N N . SER A 1 83 ? -19.022 0.266 1.306 1.00 88.81 83 SER A N 1
ATOM 596 C CA . SER A 1 83 ? -18.331 1.468 0.819 1.00 88.81 83 SER A CA 1
ATOM 597 C C . SER A 1 83 ? -18.315 2.665 1.774 1.00 88.81 83 SER A C 1
ATOM 599 O O . SER A 1 83 ? -17.623 3.641 1.478 1.00 88.81 83 SER A O 1
ATOM 601 N N . LYS A 1 84 ? -18.991 2.596 2.930 1.00 93.50 84 LYS A N 1
ATOM 602 C CA . LYS A 1 84 ? -18.841 3.586 4.000 1.00 93.50 84 LYS A CA 1
ATOM 603 C C . LYS A 1 84 ? -17.540 3.387 4.767 1.00 93.50 84 LYS A C 1
ATOM 605 O O . LYS A 1 84 ? -16.998 2.283 4.861 1.00 93.50 84 LYS A O 1
ATOM 610 N N . GLU A 1 85 ? -17.062 4.491 5.322 1.00 94.62 85 GLU A N 1
ATOM 611 C CA . GLU A 1 85 ? -15.876 4.545 6.163 1.00 94.62 85 GLU A CA 1
ATOM 612 C C . GLU A 1 85 ? -16.270 4.720 7.628 1.00 94.62 85 GLU A C 1
ATOM 614 O O . GLU A 1 85 ? -17.165 5.493 7.962 1.00 94.62 85 GLU A O 1
ATOM 619 N N . TYR A 1 86 ? -15.567 4.003 8.495 1.00 95.44 86 TYR A N 1
ATOM 620 C CA . TYR A 1 86 ? -15.792 3.967 9.931 1.00 95.44 86 TYR A CA 1
ATOM 621 C C . TYR A 1 86 ? -14.519 4.375 10.669 1.00 95.44 86 TYR A C 1
ATOM 623 O O . TYR A 1 86 ? -13.402 4.252 10.152 1.00 95.44 86 TYR A O 1
ATOM 631 N N . THR A 1 87 ? -14.686 4.852 11.899 1.00 95.62 87 THR A N 1
ATOM 632 C CA . THR A 1 87 ? -13.574 5.093 12.822 1.00 95.62 87 THR A CA 1
ATOM 633 C C . THR A 1 87 ? -13.611 4.065 13.935 1.00 95.62 87 THR A C 1
ATOM 635 O O . THR A 1 87 ? -14.646 3.862 14.564 1.00 95.62 87 THR A O 1
ATOM 638 N N . MET A 1 88 ? -12.473 3.432 14.196 1.00 93.25 88 MET A N 1
ATOM 639 C CA . MET A 1 88 ? -12.315 2.510 15.310 1.00 93.25 88 MET A CA 1
ATOM 640 C C . MET A 1 88 ? -11.411 3.107 16.375 1.00 93.25 88 MET A C 1
ATOM 642 O O . MET A 1 88 ? -10.342 3.633 16.074 1.00 93.25 88 MET A O 1
ATOM 646 N N . THR A 1 89 ? -11.833 2.986 17.626 1.00 93.25 89 THR A N 1
ATOM 647 C CA . THR A 1 89 ? -11.031 3.306 18.803 1.00 93.25 89 THR A CA 1
ATOM 648 C C . THR A 1 89 ? -10.776 2.033 19.590 1.00 93.25 89 THR A C 1
ATOM 650 O O . THR A 1 89 ? -11.716 1.310 19.915 1.00 93.25 89 THR A O 1
ATOM 653 N N . LEU A 1 90 ? -9.509 1.781 19.900 1.00 91.56 90 LEU A N 1
ATOM 654 C CA . LEU A 1 90 ? -9.054 0.682 20.742 1.00 91.56 90 LEU A CA 1
ATOM 655 C C . LEU A 1 90 ? -8.325 1.267 21.940 1.00 91.56 90 LEU A C 1
ATOM 657 O O . LEU A 1 90 ? -7.364 2.015 21.761 1.00 91.56 90 LEU A O 1
ATOM 661 N N . SER A 1 91 ? -8.761 0.925 23.145 1.00 91.38 91 SER A N 1
ATOM 662 C CA . SER A 1 91 ? -8.137 1.394 24.382 1.00 91.38 91 SER A CA 1
ATOM 663 C C . SER A 1 91 ? -7.554 0.233 25.172 1.00 91.38 91 SER A C 1
ATOM 665 O O . SER A 1 91 ? -8.038 -0.897 25.112 1.00 91.38 91 SER A O 1
ATOM 667 N N . GLY A 1 92 ? -6.500 0.522 25.934 1.00 88.81 92 GLY A N 1
ATOM 668 C CA . GLY A 1 92 ? -5.838 -0.483 26.762 1.00 88.81 92 GLY A CA 1
ATOM 669 C C . GLY A 1 92 ? -4.831 -1.353 26.009 1.00 88.81 92 GLY A C 1
ATOM 670 O O . GLY A 1 92 ? -4.321 -2.300 26.599 1.00 88.81 92 GLY A O 1
ATOM 671 N N . VAL A 1 93 ? -4.509 -1.023 24.754 1.00 89.44 93 VAL A N 1
ATOM 672 C CA . VAL A 1 93 ? -3.565 -1.791 23.930 1.00 89.44 93 VAL A CA 1
ATOM 673 C C . VAL A 1 93 ? -2.158 -1.707 24.529 1.00 89.44 93 VAL A C 1
ATOM 675 O O . VAL A 1 93 ? -1.733 -0.653 25.013 1.00 89.44 93 VAL A O 1
ATOM 678 N N . GLY A 1 94 ? -1.414 -2.812 24.489 1.00 89.56 94 GLY A N 1
ATOM 679 C CA . GLY A 1 94 ? -0.030 -2.866 24.948 1.00 89.56 94 GLY A CA 1
ATOM 680 C C . GLY A 1 94 ? 0.859 -3.719 24.049 1.00 89.56 94 GLY A C 1
ATOM 681 O O . GLY A 1 94 ? 0.390 -4.644 23.394 1.00 89.56 94 GLY A O 1
ATOM 682 N N . PHE A 1 95 ? 2.154 -3.405 24.047 1.00 90.69 95 PHE A N 1
ATOM 683 C CA . PHE A 1 95 ? 3.193 -4.143 23.327 1.00 90.69 95 PHE A CA 1
ATOM 684 C C . PHE A 1 95 ? 4.369 -4.403 24.258 1.00 90.69 95 PHE A C 1
ATOM 686 O O . PHE A 1 95 ? 4.791 -3.506 24.991 1.00 90.69 95 PHE A O 1
ATOM 693 N N . SER A 1 96 ? 4.933 -5.607 24.207 1.00 90.62 96 SER A N 1
ATOM 694 C CA . SER A 1 96 ? 6.171 -5.926 24.915 1.00 90.62 96 SER A CA 1
ATOM 695 C C . SER A 1 96 ? 7.342 -5.932 23.942 1.00 90.62 96 SER A C 1
ATOM 697 O O . SER A 1 96 ? 7.387 -6.757 23.035 1.00 90.62 96 SER A O 1
ATOM 699 N N . PHE A 1 97 ? 8.314 -5.044 24.150 1.00 90.19 97 PHE A N 1
ATOM 700 C CA . PHE A 1 97 ? 9.569 -5.011 23.385 1.00 90.19 97 PHE A CA 1
ATOM 701 C C . PHE A 1 97 ? 10.724 -5.679 24.143 1.00 90.19 97 PHE A C 1
ATOM 703 O O . PHE A 1 97 ? 11.888 -5.576 23.746 1.00 90.19 97 PHE A O 1
ATOM 710 N N . GLY A 1 98 ? 10.402 -6.357 25.249 1.00 89.31 98 GLY A N 1
ATOM 711 C CA . GLY A 1 98 ? 11.332 -7.108 26.076 1.00 89.31 98 GLY A CA 1
ATOM 712 C C . GLY A 1 98 ? 12.245 -6.251 26.957 1.00 89.31 98 GLY A C 1
ATOM 713 O O . GLY A 1 98 ? 12.509 -5.072 26.714 1.00 89.31 98 GLY A O 1
ATOM 714 N N . LYS A 1 99 ? 12.811 -6.899 27.981 1.00 90.75 99 LYS A N 1
ATOM 715 C CA . LYS A 1 99 ? 13.623 -6.264 29.032 1.00 90.75 99 LYS A CA 1
ATOM 716 C C . LYS A 1 99 ? 14.855 -5.509 28.516 1.00 90.75 99 LYS A C 1
ATOM 718 O O . LYS A 1 99 ? 15.313 -4.578 29.168 1.00 90.75 99 LYS A O 1
ATOM 723 N N . ALA A 1 100 ? 15.374 -5.862 27.339 1.00 89.81 100 ALA A N 1
ATOM 724 C CA . ALA A 1 100 ? 16.477 -5.139 26.693 1.00 89.81 100 ALA A CA 1
ATOM 725 C C . ALA A 1 100 ? 16.125 -3.678 26.338 1.00 89.81 100 ALA A C 1
ATOM 727 O O . ALA A 1 100 ? 17.016 -2.852 26.128 1.00 89.81 100 ALA A O 1
ATOM 728 N N . ASN A 1 101 ? 14.830 -3.358 26.279 1.00 90.69 101 ASN A N 1
ATOM 729 C CA . ASN A 1 101 ? 14.309 -2.022 26.019 1.00 90.69 101 ASN A CA 1
ATOM 730 C C . ASN A 1 101 ? 13.659 -1.376 27.255 1.00 90.69 101 ASN A C 1
ATOM 732 O O . ASN A 1 101 ? 13.038 -0.324 27.136 1.00 90.69 101 ASN A O 1
ATOM 736 N N . ALA A 1 102 ? 13.821 -1.967 28.443 1.00 94.00 102 ALA A N 1
ATOM 737 C CA . ALA A 1 102 ? 13.277 -1.432 29.688 1.00 94.00 102 ALA A CA 1
ATOM 738 C C . ALA A 1 102 ? 13.685 0.032 29.928 1.00 94.00 102 ALA A C 1
ATOM 740 O O . ALA A 1 102 ? 14.851 0.396 29.768 1.00 94.00 102 ALA A O 1
ATOM 741 N N . GLY A 1 103 ? 12.713 0.865 30.311 1.00 93.69 103 GLY A N 1
ATOM 742 C CA . GLY A 1 103 ? 12.910 2.284 30.627 1.00 93.69 103 GLY A CA 1
ATOM 743 C C . GLY A 1 103 ? 13.259 3.191 29.441 1.00 93.69 103 GLY A C 1
ATOM 744 O O . GLY A 1 103 ? 13.471 4.386 29.642 1.00 93.69 103 GLY A O 1
ATOM 745 N N . LYS A 1 104 ? 13.337 2.663 28.212 1.00 94.31 104 LYS A N 1
ATOM 746 C CA . LYS A 1 104 ? 13.601 3.474 27.016 1.00 94.31 104 LYS A CA 1
ATOM 747 C C . LYS A 1 104 ? 12.347 4.211 26.551 1.00 94.31 104 LYS A C 1
ATOM 749 O O . LYS A 1 104 ? 11.221 3.813 26.843 1.00 94.31 104 LYS A O 1
ATOM 754 N N . THR A 1 105 ? 12.554 5.246 25.745 1.00 95.56 105 THR A N 1
ATOM 755 C CA . THR A 1 105 ? 11.495 5.892 24.965 1.00 95.56 105 THR A CA 1
ATOM 756 C C . THR A 1 105 ? 11.668 5.516 23.502 1.00 95.56 105 THR A C 1
ATOM 758 O O . THR A 1 105 ? 12.713 5.790 22.916 1.00 95.56 105 THR A O 1
ATOM 761 N N . LEU A 1 106 ? 10.643 4.905 22.916 1.00 94.00 106 LEU A N 1
ATOM 762 C CA . LEU A 1 106 ? 10.594 4.564 21.498 1.00 94.00 106 LEU A CA 1
ATOM 763 C C . LEU A 1 106 ? 9.778 5.605 20.731 1.00 94.00 106 LEU A C 1
ATOM 765 O O . LEU A 1 106 ? 8.867 6.223 21.283 1.00 94.00 106 LEU A O 1
ATOM 769 N N . THR A 1 107 ? 10.094 5.795 19.451 1.00 94.81 107 THR A N 1
ATOM 770 C CA . THR A 1 107 ? 9.314 6.652 18.547 1.00 94.81 107 THR A CA 1
ATOM 771 C C . THR A 1 107 ? 8.464 5.778 17.639 1.00 94.81 107 THR A C 1
ATOM 773 O O . THR A 1 107 ? 8.990 5.060 16.796 1.00 94.81 107 THR A O 1
ATOM 776 N N . PHE A 1 108 ? 7.151 5.829 17.821 1.00 94.06 108 PHE A N 1
ATOM 777 C CA . PHE A 1 108 ? 6.174 5.112 17.018 1.00 94.06 108 PHE A CA 1
ATOM 778 C C . PHE A 1 108 ? 5.875 5.938 15.773 1.00 94.06 108 PHE A C 1
ATOM 780 O O . PHE A 1 108 ? 5.289 7.012 15.884 1.00 94.06 108 PHE A O 1
ATOM 787 N N . LYS A 1 109 ? 6.259 5.432 14.604 1.00 93.00 109 LYS A N 1
ATOM 788 C CA . LYS A 1 109 ? 5.848 5.965 13.308 1.00 93.00 109 LYS A CA 1
ATOM 789 C C . LYS A 1 109 ? 4.475 5.423 12.958 1.00 93.00 109 LYS A C 1
ATOM 791 O O . LYS A 1 109 ? 4.290 4.209 12.834 1.00 93.00 109 LYS A O 1
ATOM 796 N N . LEU A 1 110 ? 3.520 6.331 12.815 1.00 92.56 110 LEU A N 1
ATOM 797 C CA . LEU A 1 110 ? 2.127 6.007 12.556 1.00 92.56 110 LEU A CA 1
ATOM 798 C C . LEU A 1 110 ? 1.763 6.247 11.085 1.00 92.56 110 LEU A C 1
ATOM 800 O O . LEU A 1 110 ? 2.168 7.255 10.498 1.00 92.56 110 LEU A O 1
ATOM 804 N N . PRO A 1 111 ? 0.928 5.380 10.494 1.00 90.19 111 PRO A N 1
ATOM 805 C CA . PRO A 1 111 ? 0.263 5.671 9.232 1.00 90.19 111 PRO A CA 1
ATOM 806 C C . PRO A 1 111 ? -0.623 6.919 9.343 1.00 90.19 111 PRO A C 1
ATOM 808 O O . PRO A 1 111 ? -1.147 7.235 10.411 1.00 90.19 111 PRO A O 1
ATOM 811 N N . LYS A 1 112 ? -0.864 7.605 8.216 1.00 90.06 112 LYS A N 1
ATOM 812 C CA . LYS A 1 112 ? -1.635 8.867 8.170 1.00 90.06 112 LYS A CA 1
ATOM 813 C C . LYS A 1 112 ? -3.037 8.768 8.788 1.00 90.06 112 LYS A C 1
ATOM 815 O O . LYS A 1 112 ? -3.545 9.759 9.301 1.00 90.06 112 LYS A O 1
ATOM 820 N N . ASN A 1 113 ? -3.669 7.597 8.720 1.00 91.06 113 ASN A N 1
ATOM 821 C CA . ASN A 1 113 ? -5.015 7.350 9.238 1.00 91.06 113 ASN A CA 1
ATOM 822 C C . ASN A 1 113 ? -5.036 6.844 10.692 1.00 91.06 113 ASN A C 1
ATOM 824 O O . ASN A 1 113 ? -6.093 6.437 11.170 1.00 91.06 113 ASN A O 1
ATOM 828 N N . VAL A 1 114 ? -3.896 6.844 11.387 1.00 93.69 114 VAL A N 1
ATOM 829 C CA . VAL A 1 114 ? -3.764 6.326 12.752 1.00 93.69 114 VAL A CA 1
ATOM 830 C C . VAL A 1 114 ? -3.332 7.432 13.704 1.00 93.69 114 VAL A C 1
ATOM 832 O O . VAL A 1 114 ? -2.444 8.233 13.407 1.00 93.69 114 VAL A O 1
ATOM 835 N N . LYS A 1 115 ? -3.932 7.435 14.893 1.00 95.31 115 LYS A N 1
ATOM 836 C CA . LYS A 1 115 ? -3.471 8.205 16.047 1.00 95.31 115 LYS A CA 1
ATOM 837 C C . LYS A 1 115 ? -3.207 7.281 17.222 1.00 95.31 115 LYS A C 1
ATOM 839 O O . LYS A 1 115 ? -3.944 6.316 17.424 1.00 95.31 115 LYS A O 1
ATOM 844 N N . VAL A 1 116 ? -2.206 7.627 18.023 1.00 94.56 116 VAL A N 1
ATOM 845 C CA . VAL A 1 116 ? -1.934 7.000 19.320 1.00 94.56 116 VAL A CA 1
ATOM 846 C C . VAL A 1 116 ? -2.005 8.068 20.397 1.00 94.56 116 VAL A C 1
ATOM 848 O O . VAL A 1 116 ? -1.342 9.096 20.284 1.00 94.56 116 VAL A O 1
ATOM 851 N N . ASN A 1 117 ? -2.826 7.842 21.425 1.00 93.19 117 ASN A N 1
ATOM 852 C CA . ASN A 1 117 ? -3.092 8.804 22.500 1.00 93.19 117 ASN A CA 1
ATOM 853 C C . ASN A 1 117 ? -3.423 10.199 21.937 1.00 93.19 117 ASN A C 1
ATOM 855 O O . ASN A 1 117 ? -2.844 11.208 22.331 1.00 93.19 117 ASN A O 1
ATOM 859 N N . ASP A 1 118 ? -4.305 10.214 20.933 1.00 91.19 118 ASP A N 1
ATOM 860 C CA . ASP A 1 118 ? -4.775 11.400 20.207 1.00 91.19 118 ASP A CA 1
ATOM 861 C C . ASP A 1 118 ? -3.694 12.182 19.424 1.00 91.19 118 ASP A C 1
ATOM 863 O O . ASP A 1 118 ? -3.989 13.216 18.825 1.00 91.19 118 ASP A O 1
ATOM 867 N N . THR A 1 119 ? -2.471 11.647 19.327 1.00 93.25 119 THR A N 1
ATOM 868 C CA . THR A 1 119 ? -1.350 12.220 18.564 1.00 93.25 119 THR A CA 1
ATOM 869 C C . THR A 1 119 ? -1.150 11.487 17.230 1.00 93.25 119 THR A C 1
ATOM 871 O O . THR A 1 119 ? -1.260 10.263 17.169 1.00 93.25 119 THR A O 1
ATOM 874 N N . SER A 1 120 ? -0.865 12.228 16.154 1.00 90.06 120 SER A N 1
ATOM 875 C CA . SER A 1 120 ? -0.610 11.712 14.794 1.00 90.06 120 SER A CA 1
ATOM 876 C C . SER A 1 120 ? 0.875 11.771 14.404 1.00 90.06 120 SER A C 1
ATOM 878 O O . SER A 1 120 ? 1.645 12.503 15.022 1.00 90.06 120 SER A O 1
ATOM 880 N N . ASN A 1 121 ? 1.242 11.104 13.304 1.00 87.06 121 ASN A N 1
ATOM 881 C CA . ASN A 1 121 ? 2.606 11.021 12.756 1.00 87.06 121 ASN A CA 1
ATOM 882 C C . ASN A 1 121 ? 3.556 10.233 13.670 1.00 87.06 121 ASN A C 1
ATOM 884 O O . ASN A 1 121 ? 3.462 9.013 13.720 1.00 87.06 121 ASN A O 1
ATOM 888 N N . ASP A 1 122 ? 4.427 10.916 14.410 1.00 90.62 122 ASP A N 1
ATOM 889 C CA . ASP A 1 122 ? 5.432 10.290 15.262 1.00 90.62 122 ASP A CA 1
ATOM 890 C C . ASP A 1 122 ? 5.050 10.487 16.730 1.00 90.62 122 ASP A C 1
ATOM 892 O O . ASP A 1 122 ? 4.914 11.616 17.208 1.00 90.62 122 ASP A O 1
ATOM 896 N N . VAL A 1 123 ? 4.896 9.386 17.464 1.00 93.75 123 VAL A N 1
ATOM 897 C CA . VAL A 1 123 ? 4.500 9.403 18.878 1.00 93.75 123 VAL A CA 1
ATOM 898 C C . VAL A 1 123 ? 5.610 8.825 19.737 1.00 93.75 123 VAL A C 1
ATOM 900 O O . VAL A 1 123 ? 6.066 7.707 19.520 1.00 93.75 123 VAL A O 1
ATOM 903 N N . LYS A 1 124 ? 6.046 9.570 20.754 1.00 94.56 124 LYS A N 1
ATOM 904 C CA . LYS A 1 124 ? 7.008 9.062 21.736 1.00 94.56 124 LYS A CA 1
ATOM 905 C C . LYS A 1 124 ? 6.287 8.247 22.800 1.00 94.56 124 LYS A C 1
ATOM 907 O O . LYS A 1 124 ? 5.384 8.754 23.461 1.00 94.56 124 LYS A O 1
ATOM 912 N N . VAL A 1 125 ? 6.719 7.006 22.984 1.00 94.31 125 VAL A N 1
ATOM 913 C CA . VAL A 1 125 ? 6.147 6.064 23.946 1.00 94.31 125 VAL A CA 1
ATOM 914 C C . VAL A 1 125 ? 7.245 5.592 24.887 1.00 94.31 125 VAL A C 1
ATOM 916 O O . VAL A 1 125 ? 8.243 5.015 24.457 1.00 94.31 125 VAL A O 1
ATOM 919 N N . SER A 1 126 ? 7.065 5.848 26.180 1.00 94.69 126 SER A N 1
ATOM 920 C CA . SER A 1 126 ? 7.964 5.347 27.220 1.00 94.69 126 SER A CA 1
ATOM 921 C C . SER A 1 126 ? 7.605 3.917 27.596 1.00 94.69 126 SER A C 1
ATOM 923 O O . SER A 1 126 ? 6.429 3.587 27.756 1.00 94.69 126 SER A O 1
ATOM 925 N N . LEU A 1 127 ? 8.629 3.086 27.755 1.00 95.25 127 LEU A N 1
ATOM 926 C CA . LEU A 1 127 ? 8.502 1.701 28.180 1.00 95.25 127 LEU A CA 1
ATOM 927 C C . LEU A 1 127 ? 8.690 1.574 29.690 1.00 95.25 127 LEU A C 1
ATOM 929 O O . LEU A 1 127 ? 9.492 2.289 30.295 1.00 95.25 127 LEU A O 1
ATOM 933 N N . ASP A 1 128 ? 7.972 0.632 30.294 1.00 95.94 128 ASP A N 1
ATOM 934 C CA . ASP A 1 128 ? 8.119 0.308 31.710 1.00 95.94 128 ASP A CA 1
ATOM 935 C C . ASP A 1 128 ? 9.461 -0.396 32.019 1.00 95.94 128 ASP A C 1
ATOM 937 O O . ASP A 1 128 ? 10.308 -0.639 31.150 1.00 95.94 128 ASP A O 1
ATOM 941 N N . GLN A 1 129 ? 9.657 -0.761 33.289 1.00 95.69 129 GLN A N 1
ATOM 942 C CA . GLN A 1 129 ? 10.855 -1.458 33.776 1.00 95.69 129 GLN A CA 1
ATOM 943 C C . GLN A 1 129 ? 11.069 -2.868 33.187 1.00 95.69 129 GLN A C 1
ATOM 945 O O . GLN A 1 129 ? 12.112 -3.484 33.414 1.00 95.69 129 GLN A O 1
ATOM 950 N N . TYR A 1 130 ? 10.098 -3.392 32.442 1.00 95.00 130 TYR A N 1
ATOM 951 C CA . TYR A 1 130 ? 10.156 -4.676 31.751 1.00 95.00 130 TYR A CA 1
ATOM 952 C C . TYR A 1 130 ? 10.206 -4.520 30.224 1.00 95.00 130 TYR A C 1
ATOM 954 O O . TYR A 1 130 ? 10.353 -5.520 29.521 1.00 95.00 130 TYR A O 1
ATOM 962 N N . GLY A 1 131 ? 10.153 -3.287 29.711 1.00 92.75 131 GLY A N 1
ATOM 963 C CA . GLY A 1 131 ? 10.159 -2.993 28.281 1.00 92.75 131 GLY A CA 1
ATOM 964 C C . GLY A 1 131 ? 8.775 -3.032 27.633 1.00 92.75 131 GLY A C 1
ATOM 965 O O . GLY A 1 131 ? 8.687 -3.236 26.422 1.00 92.75 131 GLY A O 1
ATOM 966 N N . ASN A 1 132 ? 7.699 -2.860 28.405 1.00 93.25 132 ASN A N 1
ATOM 967 C CA . ASN A 1 132 ? 6.335 -2.836 27.881 1.00 93.25 132 ASN A CA 1
ATOM 968 C C . ASN A 1 132 ? 5.832 -1.405 27.669 1.00 93.25 132 ASN A C 1
ATOM 970 O O . ASN A 1 132 ? 5.968 -0.548 28.543 1.00 93.25 132 ASN A O 1
ATOM 974 N N . ALA A 1 133 ? 5.172 -1.180 26.538 1.00 93.00 133 ALA A N 1
ATOM 975 C CA . ALA A 1 133 ? 4.241 -0.079 26.344 1.00 93.00 133 ALA A CA 1
ATOM 976 C C . ALA A 1 133 ? 2.848 -0.560 26.759 1.00 93.00 133 ALA A C 1
ATOM 978 O O . ALA A 1 133 ? 2.413 -1.626 26.325 1.00 93.00 133 ALA A O 1
ATOM 979 N N . THR A 1 134 ? 2.138 0.201 27.588 1.00 91.31 134 THR A N 1
ATOM 980 C CA . THR A 1 134 ? 0.819 -0.197 28.098 1.00 91.31 134 THR A CA 1
ATOM 981 C C . THR A 1 134 ? -0.182 0.944 27.998 1.00 91.31 134 THR A C 1
ATOM 983 O O . THR A 1 134 ? 0.195 2.112 27.912 1.00 91.31 134 THR A O 1
ATOM 986 N N . ASN A 1 135 ? -1.468 0.587 28.025 1.00 90.44 135 ASN A N 1
ATOM 987 C CA . ASN A 1 135 ? -2.588 1.524 28.054 1.00 90.44 135 ASN A CA 1
ATOM 988 C C . ASN A 1 135 ? -2.598 2.533 26.890 1.00 90.44 135 ASN A C 1
ATOM 990 O O . ASN A 1 135 ? -2.953 3.698 27.062 1.00 90.44 135 ASN A O 1
ATOM 994 N N . LEU A 1 136 ? -2.192 2.082 25.704 1.00 92.94 136 LEU A N 1
ATOM 995 C CA . LEU A 1 136 ? -2.244 2.880 24.490 1.00 92.94 136 LEU A CA 1
ATOM 996 C C . LEU A 1 136 ? -3.684 2.955 23.972 1.00 92.94 136 LEU A C 1
ATOM 998 O O . LEU A 1 136 ? -4.417 1.960 23.973 1.00 92.94 136 LEU A O 1
ATOM 1002 N N . LYS A 1 137 ? -4.064 4.142 23.499 1.00 93.81 137 LYS A N 1
ATOM 1003 C CA . LYS A 1 137 ? -5.311 4.394 22.778 1.00 93.81 137 LYS A CA 1
ATOM 1004 C C . LYS A 1 137 ? -5.010 4.556 21.295 1.00 93.81 137 LYS A C 1
ATOM 1006 O O . LYS A 1 137 ? -4.411 5.557 20.909 1.00 93.81 137 LYS A O 1
ATOM 1011 N N . PHE A 1 138 ? -5.453 3.616 20.473 1.00 93.19 138 PHE A N 1
ATOM 1012 C CA . PHE A 1 138 ? -5.384 3.724 19.019 1.00 93.19 138 PHE A CA 1
ATOM 1013 C C . PHE A 1 138 ? -6.700 4.260 18.472 1.00 93.19 138 PHE A C 1
ATOM 1015 O O . PHE A 1 138 ? -7.763 3.746 18.807 1.00 93.19 138 PHE A O 1
ATOM 1022 N N . VAL A 1 139 ? -6.627 5.265 17.602 1.00 94.31 139 VAL A N 1
ATOM 1023 C CA . VAL A 1 139 ? -7.756 5.715 16.780 1.00 94.31 139 VAL A CA 1
ATOM 1024 C C . VAL A 1 139 ? -7.382 5.483 15.326 1.00 94.31 139 VAL A C 1
ATOM 1026 O O . VAL A 1 139 ? -6.426 6.080 14.835 1.00 94.31 139 VAL A O 1
ATOM 1029 N N . ILE A 1 140 ? -8.115 4.602 14.654 1.00 93.19 140 ILE A N 1
ATOM 1030 C CA . ILE A 1 140 ? -7.918 4.252 13.250 1.00 93.19 140 ILE A CA 1
ATOM 1031 C C . ILE A 1 140 ? -9.106 4.785 12.457 1.00 93.19 140 ILE A C 1
ATOM 1033 O O . ILE A 1 140 ? -10.239 4.339 12.635 1.00 93.19 140 ILE A O 1
ATOM 1037 N N . SER A 1 141 ? -8.840 5.748 11.585 1.00 93.69 141 SER A N 1
ATOM 1038 C CA . SER A 1 141 ? -9.828 6.330 10.679 1.00 93.69 141 SER A CA 1
ATOM 1039 C C . SER A 1 141 ? -9.827 5.624 9.323 1.00 93.69 141 SER A C 1
ATOM 1041 O O . SER A 1 141 ? -8.880 4.914 8.965 1.00 93.69 141 SER A O 1
ATOM 1043 N N . ASN A 1 142 ? -10.886 5.870 8.553 1.00 91.94 142 ASN A N 1
ATOM 1044 C CA . ASN A 1 142 ? -11.061 5.415 7.173 1.00 91.94 142 ASN A CA 1
ATOM 1045 C C . ASN A 1 142 ? -11.085 3.880 7.039 1.00 91.94 142 ASN A C 1
ATOM 1047 O O . ASN A 1 142 ? -10.576 3.316 6.069 1.00 91.94 142 ASN A O 1
ATOM 1051 N N . ILE A 1 143 ? -11.671 3.181 8.020 1.00 91.88 143 ILE A N 1
ATOM 1052 C CA . ILE A 1 143 ? -11.912 1.738 7.918 1.00 91.88 143 ILE A CA 1
ATOM 1053 C C . ILE A 1 143 ? -13.102 1.530 6.994 1.00 91.88 143 ILE A C 1
ATOM 1055 O O . ILE A 1 143 ? -14.243 1.791 7.367 1.00 91.88 143 ILE A O 1
ATOM 1059 N N . LYS A 1 144 ? -12.835 1.070 5.775 1.00 92.44 144 LYS A N 1
ATOM 1060 C CA . LYS A 1 144 ? -13.870 0.850 4.767 1.00 92.44 144 LYS A CA 1
ATOM 1061 C C . LYS A 1 144 ? -14.544 -0.511 4.948 1.00 92.44 144 LYS A C 1
ATOM 1063 O O . LYS A 1 144 ? -13.858 -1.524 5.090 1.00 92.44 144 LYS A O 1
ATOM 1068 N N . ALA A 1 145 ? -15.876 -0.519 4.931 1.00 94.44 145 ALA A N 1
ATOM 1069 C CA . ALA A 1 145 ? -16.680 -1.736 4.975 1.00 94.44 145 ALA A CA 1
ATOM 1070 C C . ALA A 1 145 ? -16.906 -2.309 3.567 1.00 94.44 145 ALA A C 1
ATOM 1072 O O . ALA A 1 145 ? -17.310 -1.583 2.656 1.00 94.44 145 ALA A O 1
ATOM 1073 N N . TYR A 1 146 ? -16.692 -3.615 3.397 1.00 93.38 146 TYR A N 1
ATOM 1074 C CA . TYR A 1 146 ? -16.820 -4.292 2.104 1.00 93.38 146 TYR A CA 1
ATOM 1075 C C . TYR A 1 146 ? -18.011 -5.256 2.048 1.00 93.38 146 TYR A C 1
ATOM 1077 O O . TYR A 1 146 ? -18.215 -6.077 2.941 1.00 93.38 146 TYR A O 1
ATOM 1085 N N . ASP A 1 147 ? -18.761 -5.209 0.953 1.00 91.69 147 ASP A N 1
ATOM 1086 C CA . ASP A 1 147 ? -19.817 -6.164 0.633 1.00 91.69 147 ASP A CA 1
ATOM 1087 C C . ASP A 1 147 ? -19.215 -7.519 0.247 1.00 91.69 147 ASP A C 1
ATOM 1089 O O . ASP A 1 147 ? -18.694 -7.708 -0.855 1.00 91.69 147 ASP A O 1
ATOM 1093 N N . SER A 1 148 ? -19.310 -8.475 1.169 1.00 87.88 148 SER A N 1
ATOM 1094 C CA . SER A 1 148 ? -18.818 -9.840 0.971 1.00 87.88 148 SER A CA 1
ATOM 1095 C C . SER A 1 148 ? -19.678 -10.671 0.009 1.00 87.88 148 SER A C 1
ATOM 1097 O O . SER A 1 148 ? -19.199 -11.682 -0.505 1.00 87.88 148 SER A O 1
ATOM 1099 N N . ALA A 1 149 ? -20.923 -10.262 -0.274 1.00 89.25 149 ALA A N 1
ATOM 1100 C CA . ALA A 1 149 ? -21.779 -10.942 -1.245 1.00 89.25 149 ALA A CA 1
ATOM 1101 C C . ALA A 1 149 ? -21.439 -10.562 -2.692 1.00 89.25 149 ALA A C 1
ATOM 1103 O O . ALA A 1 149 ? -21.697 -11.346 -3.610 1.00 89.25 149 ALA A O 1
ATOM 1104 N N . ASN A 1 150 ? -20.845 -9.387 -2.908 1.00 88.62 150 ASN A N 1
ATOM 1105 C CA . ASN A 1 150 ? -20.396 -8.963 -4.224 1.00 88.62 150 ASN A CA 1
ATOM 1106 C C . ASN A 1 150 ? -19.060 -9.633 -4.582 1.00 88.62 150 ASN A C 1
ATOM 1108 O O . ASN A 1 150 ? -17.991 -9.257 -4.105 1.00 88.62 150 ASN A O 1
ATOM 1112 N N . THR A 1 151 ? -19.108 -10.596 -5.500 1.00 90.56 151 THR A N 1
ATOM 1113 C CA . THR A 1 151 ? -17.932 -11.357 -5.953 1.00 90.56 151 THR A CA 1
ATOM 1114 C C . THR A 1 151 ? -17.326 -10.847 -7.262 1.00 90.56 151 THR A C 1
ATOM 1116 O O . THR A 1 151 ? -16.365 -11.438 -7.757 1.00 90.56 151 THR A O 1
ATOM 1119 N N . ASN A 1 152 ? -17.833 -9.739 -7.811 1.00 93.06 152 ASN A N 1
ATOM 1120 C CA . ASN A 1 152 ? -17.422 -9.237 -9.119 1.00 93.06 152 ASN A CA 1
ATOM 1121 C C . ASN A 1 152 ? -15.947 -8.817 -9.120 1.00 93.06 152 ASN A C 1
ATOM 1123 O O . ASN A 1 152 ? -15.459 -8.159 -8.195 1.00 93.06 152 ASN A O 1
ATOM 1127 N N . ALA A 1 153 ? -15.230 -9.190 -10.177 1.00 94.38 153 ALA A N 1
ATOM 1128 C CA . ALA A 1 153 ? -13.815 -8.879 -10.321 1.00 94.38 153 ALA A CA 1
ATOM 1129 C C . ALA A 1 153 ? -13.586 -7.409 -10.705 1.00 94.38 153 ALA A C 1
ATOM 1131 O O . ALA A 1 153 ? -14.429 -6.778 -11.344 1.00 94.38 153 ALA A O 1
ATOM 1132 N N . VAL A 1 154 ? -12.418 -6.887 -10.330 1.00 96.94 154 VAL A N 1
ATOM 1133 C CA . VAL A 1 154 ? -11.871 -5.646 -10.889 1.00 96.94 154 VAL A CA 1
ATOM 1134 C C . VAL A 1 154 ? -10.980 -6.029 -12.069 1.00 96.94 154 VAL A C 1
ATOM 1136 O O . VAL A 1 154 ? -10.270 -7.033 -12.016 1.00 96.94 154 VAL A O 1
ATOM 1139 N N . SER A 1 155 ? -11.021 -5.268 -13.156 1.00 97.00 155 SER A N 1
ATOM 1140 C CA . SER A 1 155 ? -10.150 -5.472 -14.318 1.00 97.00 155 SER A CA 1
ATOM 1141 C C . SER A 1 155 ? -9.729 -4.134 -14.902 1.00 97.00 155 SER A C 1
ATOM 1143 O O . SER A 1 155 ? -10.469 -3.157 -14.806 1.00 97.00 155 SER A O 1
ATOM 1145 N N . PHE A 1 156 ? -8.542 -4.093 -15.502 1.00 98.19 156 PHE A N 1
ATOM 1146 C CA . PHE A 1 156 ? -8.073 -2.919 -16.224 1.00 98.19 156 PHE A CA 1
ATOM 1147 C C . PHE A 1 156 ? -8.523 -2.954 -17.680 1.00 98.19 156 PHE A C 1
ATOM 1149 O O . PHE A 1 156 ? -8.611 -4.018 -18.291 1.00 98.19 156 PHE A O 1
ATOM 1156 N N . TYR A 1 157 ? -8.752 -1.774 -18.239 1.00 97.19 157 TYR A N 1
ATOM 1157 C CA . TYR A 1 157 ? -9.127 -1.553 -19.625 1.00 97.19 157 TYR A CA 1
ATOM 1158 C C . TYR A 1 157 ? -8.237 -0.465 -20.218 1.00 97.19 157 TYR A C 1
ATOM 1160 O O . TYR A 1 157 ? -7.900 0.514 -19.552 1.00 97.19 157 TYR A O 1
ATOM 1168 N N . ALA A 1 158 ? -7.850 -0.619 -21.480 1.00 96.50 158 ALA A N 1
ATOM 1169 C CA . ALA A 1 158 ? -7.190 0.456 -22.208 1.00 96.50 158 ALA A CA 1
ATOM 1170 C C . ALA A 1 158 ? -8.231 1.522 -22.580 1.00 96.50 158 ALA A C 1
ATOM 1172 O O . ALA A 1 158 ? -9.119 1.255 -23.390 1.00 96.50 158 ALA A O 1
ATOM 1173 N N . ALA A 1 159 ? -8.092 2.737 -22.042 1.00 93.00 159 ALA A N 1
ATOM 1174 C CA . ALA A 1 159 ? -9.096 3.805 -22.145 1.00 93.00 159 ALA A CA 1
ATOM 1175 C C . ALA A 1 159 ? -9.486 4.129 -23.599 1.00 93.00 159 ALA A C 1
ATOM 1177 O O . ALA A 1 159 ? -10.628 4.456 -23.901 1.00 93.00 159 ALA A O 1
ATOM 1178 N N . LYS A 1 160 ? -8.537 3.986 -24.535 1.00 91.50 160 LYS A N 1
ATOM 1179 C CA . LYS A 1 160 ? -8.771 4.261 -25.959 1.00 91.50 160 LYS A CA 1
ATOM 1180 C C . LYS A 1 160 ? -9.525 3.149 -26.693 1.00 91.50 160 LYS A C 1
ATOM 1182 O O . LYS A 1 160 ? -10.297 3.453 -27.594 1.00 91.50 160 LYS A O 1
ATOM 1187 N N . SER A 1 161 ? -9.241 1.879 -26.397 1.00 92.06 161 SER A N 1
ATOM 1188 C CA . SER A 1 161 ? -9.820 0.749 -27.143 1.00 92.06 161 SER A CA 1
ATOM 1189 C C . SER A 1 161 ? -11.003 0.097 -26.43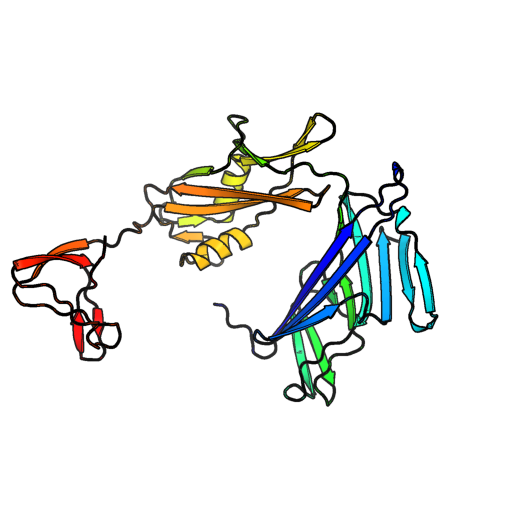5 1.00 92.06 161 SER A C 1
ATOM 1191 O O . SER A 1 161 ? -11.730 -0.659 -27.071 1.00 92.06 161 SER A O 1
ATOM 1193 N N . GLY A 1 162 ? -11.176 0.339 -25.133 1.00 91.56 162 GLY A N 1
ATOM 1194 C CA . GLY A 1 162 ? -12.168 -0.345 -24.304 1.00 91.56 162 GLY A CA 1
ATOM 1195 C C . GLY A 1 162 ? -11.885 -1.839 -24.115 1.00 91.56 162 GLY A C 1
ATOM 1196 O O . GLY A 1 162 ? -12.733 -2.561 -23.600 1.00 91.56 162 GLY A O 1
ATOM 1197 N N . LEU A 1 163 ? -10.714 -2.328 -24.536 1.00 93.88 163 LEU A N 1
ATOM 1198 C CA . LEU A 1 163 ? -10.331 -3.728 -24.375 1.00 93.88 163 LEU A CA 1
ATOM 1199 C C . LEU A 1 163 ? -9.734 -3.961 -22.992 1.00 93.88 163 LEU A C 1
ATOM 1201 O O . LEU A 1 163 ? -8.977 -3.125 -22.492 1.00 93.88 163 LEU A O 1
ATOM 1205 N N . VAL A 1 164 ? -10.031 -5.130 -22.422 1.00 95.19 164 VAL A N 1
ATOM 1206 C CA . VAL A 1 164 ? -9.396 -5.604 -21.189 1.00 95.19 164 VAL A CA 1
ATOM 1207 C C . VAL A 1 164 ? -7.881 -5.639 -21.393 1.00 95.19 164 VAL A C 1
ATOM 1209 O O . VAL A 1 164 ? -7.386 -6.224 -22.357 1.00 95.19 164 VAL A O 1
ATOM 1212 N N . ALA A 1 165 ? -7.148 -5.017 -20.477 1.00 95.75 165 ALA A N 1
ATOM 1213 C CA . ALA A 1 165 ? -5.697 -5.000 -20.451 1.00 95.75 165 ALA A CA 1
ATOM 1214 C C . ALA A 1 165 ? -5.201 -5.944 -19.349 1.00 95.75 165 ALA A C 1
ATOM 1216 O O . ALA A 1 165 ? -5.464 -5.727 -18.169 1.00 95.75 165 ALA A O 1
ATOM 1217 N N . THR A 1 166 ? -4.475 -6.990 -19.738 1.00 93.88 166 THR A N 1
ATOM 1218 C CA . THR A 1 166 ? -3.755 -7.890 -18.816 1.00 93.88 166 THR A CA 1
ATOM 1219 C C . THR A 1 166 ? -2.273 -7.529 -18.703 1.00 93.88 166 THR A C 1
ATOM 1221 O O . THR A 1 166 ? -1.630 -7.840 -17.705 1.00 93.88 166 THR A O 1
ATOM 1224 N N . GLN A 1 167 ? -1.747 -6.824 -19.707 1.00 94.62 167 GLN A N 1
ATOM 1225 C CA . GLN A 1 167 ? -0.440 -6.179 -19.719 1.00 94.62 167 GLN A CA 1
ATOM 1226 C C . GLN A 1 167 ? -0.565 -4.841 -20.452 1.00 94.62 167 GLN A C 1
ATOM 1228 O O . GLN A 1 167 ? -1.287 -4.728 -21.445 1.00 94.62 167 GLN A O 1
ATOM 1233 N N . GLY A 1 168 ? 0.127 -3.822 -19.952 1.00 94.94 168 GLY A N 1
ATOM 1234 C CA . GLY A 1 168 ? 0.197 -2.514 -20.580 1.00 94.94 168 GLY A CA 1
ATOM 1235 C C . GLY A 1 168 ? 1.527 -2.277 -21.286 1.00 94.94 168 GLY A C 1
ATOM 1236 O O . GLY A 1 168 ? 2.568 -2.809 -20.908 1.00 94.94 168 GLY A O 1
ATOM 1237 N N . SER A 1 169 ? 1.500 -1.394 -22.276 1.00 95.88 169 SER A N 1
ATOM 1238 C CA . SER A 1 169 ? 2.688 -0.750 -22.833 1.00 95.88 169 SER A CA 1
ATOM 1239 C C . SER A 1 169 ? 2.554 0.768 -22.764 1.00 95.88 169 SER A C 1
ATOM 1241 O O . SER A 1 169 ? 1.448 1.313 -22.861 1.00 95.88 169 SER A O 1
ATOM 1243 N N . TYR A 1 170 ? 3.659 1.482 -22.609 1.00 97.69 170 TYR A N 1
ATOM 1244 C CA . TYR A 1 170 ? 3.721 2.936 -22.710 1.00 97.69 170 TYR A CA 1
ATOM 1245 C C . TYR A 1 170 ? 5.081 3.340 -23.277 1.00 97.69 170 TYR A C 1
ATOM 1247 O O . TYR A 1 170 ? 6.102 2.795 -22.886 1.00 97.69 170 TYR A O 1
ATOM 1255 N N . MET A 1 171 ? 5.095 4.275 -24.220 1.00 97.75 171 MET A N 1
ATOM 1256 C CA . MET A 1 171 ? 6.330 4.784 -24.810 1.00 97.75 171 MET A CA 1
ATOM 1257 C C . MET A 1 171 ? 6.389 6.283 -24.562 1.00 97.75 171 MET A C 1
ATOM 1259 O O . MET A 1 171 ? 5.404 6.985 -24.796 1.00 97.75 171 MET A O 1
ATOM 1263 N N . THR A 1 172 ? 7.533 6.758 -24.089 1.00 97.69 172 THR A N 1
ATOM 1264 C CA . THR A 1 172 ? 7.788 8.177 -23.839 1.00 97.69 172 THR A CA 1
ATOM 1265 C C . THR A 1 172 ? 9.247 8.492 -24.118 1.00 97.69 172 THR A C 1
ATOM 1267 O O . THR A 1 172 ? 10.079 7.593 -24.134 1.00 97.69 172 THR A O 1
ATOM 1270 N N . LEU A 1 173 ? 9.560 9.764 -24.328 1.00 97.50 173 LEU A N 1
ATOM 1271 C CA . LEU A 1 173 ? 10.940 10.236 -24.342 1.00 97.50 173 LEU A CA 1
ATOM 1272 C C . LEU A 1 173 ? 11.291 10.776 -22.956 1.00 97.50 173 LEU A C 1
ATOM 1274 O O . LEU A 1 173 ? 10.433 11.368 -22.295 1.00 97.50 173 LEU A O 1
ATOM 1278 N N . ALA A 1 174 ? 12.528 10.548 -22.529 1.00 97.12 174 ALA A N 1
ATOM 1279 C CA . ALA A 1 174 ? 13.123 11.259 -21.409 1.00 97.12 174 ALA A CA 1
ATOM 1280 C C . ALA A 1 174 ? 13.380 12.725 -21.785 1.00 97.12 174 ALA A C 1
ATOM 1282 O O . ALA A 1 174 ? 13.476 13.054 -22.973 1.00 97.12 174 ALA A O 1
ATOM 1283 N N . ASP A 1 175 ? 13.481 13.589 -20.777 1.00 96.56 175 ASP A N 1
ATOM 1284 C CA . ASP A 1 175 ? 13.821 15.000 -20.957 1.00 96.56 175 ASP A CA 1
ATOM 1285 C C . ASP A 1 175 ? 15.263 15.201 -21.471 1.00 96.56 175 ASP A C 1
ATOM 1287 O O . ASP A 1 175 ? 16.010 14.248 -21.707 1.00 96.56 175 ASP A O 1
ATOM 1291 N N . GLU A 1 176 ? 15.669 16.459 -21.655 1.00 94.25 176 GLU A N 1
ATOM 1292 C CA . GLU A 1 176 ? 17.008 16.821 -22.148 1.00 94.25 176 GLU A CA 1
ATOM 1293 C C . GLU A 1 176 ? 18.151 16.326 -21.243 1.00 94.25 176 GLU A C 1
ATOM 1295 O O . GLU A 1 176 ? 19.279 16.172 -21.705 1.00 94.25 176 GLU A O 1
ATOM 1300 N N . ASN A 1 177 ? 17.859 16.034 -19.972 1.00 93.56 177 ASN A N 1
ATOM 1301 C CA . ASN A 1 177 ? 18.809 15.492 -19.004 1.00 93.56 177 ASN A CA 1
ATOM 1302 C C . ASN A 1 177 ? 18.752 13.955 -18.915 1.00 93.56 177 ASN A C 1
ATOM 1304 O O . ASN A 1 177 ? 19.431 13.374 -18.069 1.00 93.56 177 ASN A O 1
ATOM 1308 N N . GLY A 1 178 ? 17.945 13.290 -19.750 1.00 94.75 178 GLY A N 1
ATOM 1309 C CA . GLY A 1 178 ? 17.743 11.841 -19.709 1.00 94.75 178 GLY A CA 1
ATOM 1310 C C . GLY A 1 178 ? 16.829 11.373 -18.572 1.00 94.75 178 GLY A C 1
ATOM 1311 O O . GLY A 1 178 ? 16.817 10.184 -18.244 1.00 94.75 178 GLY A O 1
ATOM 1312 N N . ASN A 1 179 ? 16.045 12.277 -17.977 1.00 97.69 179 ASN A N 1
ATOM 1313 C CA . ASN A 1 179 ? 15.189 11.965 -16.841 1.00 97.69 179 ASN A CA 1
ATOM 1314 C C . ASN A 1 179 ? 13.711 11.800 -17.210 1.00 97.69 179 ASN A C 1
ATOM 1316 O O . ASN A 1 179 ? 13.197 12.363 -18.179 1.00 97.69 179 ASN A O 1
ATOM 1320 N N . LEU A 1 180 ? 13.003 11.056 -16.364 1.00 98.56 180 LEU A N 1
ATOM 1321 C CA . LEU A 1 180 ? 11.546 11.070 -16.259 1.00 98.56 180 LEU A CA 1
ATOM 1322 C C . LEU A 1 180 ? 11.132 11.466 -14.840 1.00 98.56 180 LEU A C 1
ATOM 1324 O O . LEU A 1 180 ? 11.875 11.256 -13.882 1.00 98.56 180 LEU A O 1
ATOM 1328 N N . ASN A 1 181 ? 9.920 12.007 -14.701 1.00 98.38 181 ASN A N 1
ATOM 1329 C CA . ASN A 1 181 ? 9.323 12.330 -13.406 1.00 98.38 181 ASN A CA 1
ATOM 1330 C C . ASN A 1 181 ? 8.237 11.309 -13.036 1.00 98.38 181 ASN A C 1
ATOM 1332 O O . ASN A 1 181 ? 7.333 11.051 -13.835 1.00 98.38 181 ASN A O 1
ATOM 1336 N N . VAL A 1 182 ? 8.290 10.765 -11.816 1.00 98.50 182 VAL A N 1
ATOM 1337 C CA . VAL A 1 182 ? 7.367 9.722 -11.333 1.00 98.50 182 VAL A CA 1
ATOM 1338 C C . VAL A 1 182 ? 5.906 10.175 -11.378 1.00 98.50 182 VAL A C 1
ATOM 1340 O O . VAL A 1 182 ? 5.061 9.422 -11.860 1.00 98.50 182 VAL A O 1
ATOM 1343 N N . ASN A 1 183 ? 5.597 11.399 -10.935 1.00 98.25 183 ASN A N 1
ATOM 1344 C CA . ASN A 1 183 ? 4.216 11.900 -10.920 1.00 98.25 183 ASN A CA 1
ATOM 1345 C C . ASN A 1 183 ? 3.674 12.041 -12.344 1.00 98.25 183 ASN A C 1
ATOM 1347 O O . ASN A 1 183 ? 2.600 11.537 -12.659 1.00 98.25 183 ASN A O 1
ATOM 1351 N N . THR A 1 184 ? 4.469 12.650 -13.228 1.00 98.12 184 THR A N 1
ATOM 1352 C CA . THR A 1 184 ? 4.080 12.842 -14.633 1.00 98.12 184 THR A CA 1
ATOM 1353 C C . THR A 1 184 ? 3.867 11.504 -15.337 1.00 98.12 184 THR A C 1
ATOM 1355 O O . THR A 1 184 ? 2.895 11.339 -16.074 1.00 98.12 184 THR A O 1
ATOM 1358 N N . LEU A 1 185 ? 4.755 10.532 -15.109 1.00 98.38 185 LEU A N 1
ATOM 1359 C CA . LEU A 1 185 ? 4.613 9.190 -15.661 1.00 98.38 185 LEU A CA 1
ATOM 1360 C C . LEU A 1 185 ? 3.332 8.520 -15.151 1.00 98.38 185 LEU A C 1
ATOM 1362 O O . LEU A 1 185 ? 2.537 8.048 -15.962 1.00 98.38 185 LEU A O 1
ATOM 1366 N N . LEU A 1 186 ? 3.108 8.511 -13.835 1.00 98.38 186 LEU A N 1
ATOM 1367 C CA . LEU A 1 186 ? 1.935 7.887 -13.226 1.00 98.38 186 LEU A CA 1
ATOM 1368 C C . LEU A 1 186 ? 0.625 8.489 -13.755 1.00 98.38 186 LEU A C 1
ATOM 1370 O O . LEU A 1 186 ? -0.285 7.736 -14.101 1.00 98.38 186 LEU A O 1
ATOM 1374 N N . ASP A 1 187 ? 0.548 9.813 -13.894 1.00 98.12 187 ASP A N 1
ATOM 1375 C CA . ASP A 1 187 ? -0.623 10.498 -14.452 1.00 98.12 187 ASP A CA 1
ATOM 1376 C C . ASP A 1 187 ? -0.897 10.072 -15.901 1.00 98.12 187 ASP A C 1
ATOM 1378 O O . ASP A 1 187 ? -2.041 9.807 -16.279 1.00 98.12 187 ASP A O 1
ATOM 1382 N N . LYS A 1 188 ? 0.151 9.929 -16.725 1.00 97.88 188 LYS A N 1
ATOM 1383 C CA . LYS A 1 188 ? 0.016 9.436 -18.107 1.00 97.88 188 LYS A CA 1
ATOM 1384 C C . LYS A 1 188 ? -0.448 7.985 -18.160 1.00 97.88 188 LYS A C 1
ATOM 1386 O O . LYS A 1 188 ? -1.268 7.644 -19.013 1.00 97.88 188 LYS A O 1
ATOM 1391 N N . LEU A 1 189 ? 0.049 7.138 -17.260 1.00 98.12 189 LEU A N 1
ATOM 1392 C CA . LEU A 1 189 ? -0.373 5.743 -17.171 1.00 98.12 189 LEU A CA 1
ATOM 1393 C C . LEU A 1 189 ? -1.840 5.629 -16.733 1.00 98.12 189 LEU A C 1
ATOM 1395 O O . LEU A 1 189 ? -2.600 4.902 -17.374 1.00 98.12 189 LEU A O 1
ATOM 1399 N N . LYS A 1 190 ? -2.261 6.403 -15.724 1.00 96.88 190 LYS A N 1
ATOM 1400 C CA . LYS A 1 190 ? -3.663 6.495 -15.274 1.00 96.88 190 LYS A CA 1
ATOM 1401 C C . LYS A 1 190 ? -4.600 7.058 -16.346 1.00 96.88 190 LYS A C 1
ATOM 1403 O O . LYS A 1 190 ? -5.748 6.652 -16.415 1.00 96.88 190 LYS A O 1
ATOM 1408 N N . GLY A 1 191 ? -4.114 7.941 -17.219 1.00 95.69 191 GLY A N 1
ATOM 1409 C CA . GLY A 1 191 ? -4.882 8.408 -18.379 1.00 95.69 191 GLY A CA 1
ATOM 1410 C C . GLY A 1 191 ? -4.989 7.386 -19.520 1.00 95.69 191 GLY A C 1
ATOM 1411 O O . GLY A 1 191 ? -5.840 7.528 -20.395 1.00 95.69 191 GLY A O 1
ATOM 1412 N N . LYS A 1 192 ? -4.122 6.365 -19.551 1.00 97.12 192 LYS A N 1
ATOM 1413 C CA . LYS A 1 192 ? -4.121 5.320 -20.589 1.00 97.12 192 LYS A CA 1
ATOM 1414 C C . LYS A 1 192 ? -4.908 4.076 -20.177 1.00 97.12 192 LYS A C 1
ATOM 1416 O O . LYS A 1 192 ? -5.438 3.387 -21.055 1.00 97.12 192 LYS A O 1
ATOM 1421 N N . TYR A 1 193 ? -4.972 3.791 -18.880 1.00 97.94 193 TYR A N 1
ATOM 1422 C CA . TYR A 1 193 ? -5.620 2.606 -18.333 1.00 97.94 193 TYR A CA 1
ATOM 1423 C C . TYR A 1 193 ? -6.572 2.968 -17.202 1.00 97.94 193 TYR A C 1
ATOM 1425 O O . TYR A 1 193 ? -6.189 3.636 -16.245 1.00 97.94 193 TYR A O 1
ATOM 1433 N N . GLU A 1 194 ? -7.786 2.442 -17.285 1.00 96.62 194 GLU A N 1
ATOM 1434 C CA . GLU A 1 194 ? -8.823 2.612 -16.272 1.00 96.62 194 GLU A CA 1
ATOM 1435 C C . GLU A 1 194 ? -9.146 1.256 -15.650 1.00 96.62 194 GLU A C 1
ATOM 1437 O O . GLU A 1 194 ? -9.130 0.232 -16.334 1.00 96.62 194 GLU A O 1
ATOM 1442 N N . ALA A 1 195 ? -9.437 1.230 -14.352 1.00 97.56 195 ALA A N 1
ATOM 1443 C CA . ALA A 1 195 ? -9.940 0.034 -13.694 1.00 97.56 195 ALA A CA 1
ATOM 1444 C C . ALA A 1 195 ? -11.465 0.103 -13.607 1.00 97.56 195 ALA A C 1
ATOM 1446 O O . ALA A 1 195 ? -12.031 1.146 -13.286 1.00 97.56 195 ALA A O 1
ATOM 1447 N N . MET A 1 196 ? -12.136 -1.013 -13.874 1.00 95.56 196 MET A N 1
ATOM 1448 C CA . MET A 1 196 ? -13.590 -1.108 -13.796 1.00 95.56 196 MET A CA 1
ATOM 1449 C C . MET A 1 196 ? -14.017 -2.401 -13.110 1.00 95.56 196 MET A C 1
ATOM 1451 O O . MET A 1 196 ? -13.303 -3.407 -13.120 1.00 95.56 196 MET A O 1
ATOM 1455 N N . GLN A 1 197 ? -15.217 -2.376 -12.545 1.00 94.31 197 GLN A N 1
ATOM 1456 C CA . GLN A 1 197 ? -15.902 -3.533 -11.988 1.00 94.31 197 GLN A CA 1
ATOM 1457 C C . GLN A 1 197 ? -17.314 -3.575 -12.563 1.00 94.31 197 GLN A C 1
ATOM 1459 O O . GLN A 1 197 ? -18.028 -2.574 -12.562 1.00 94.31 197 GLN A O 1
ATOM 1464 N N . PHE A 1 198 ? -17.732 -4.736 -13.060 1.00 89.19 198 PHE A N 1
ATOM 1465 C CA . PHE A 1 198 ? -19.121 -4.926 -13.461 1.00 89.19 198 PHE A CA 1
ATOM 1466 C C . PHE A 1 198 ? -19.976 -5.068 -12.202 1.00 89.19 198 PHE A C 1
ATOM 1468 O O . PHE A 1 198 ? -19.654 -5.882 -11.342 1.00 89.19 198 PHE A O 1
ATOM 1475 N N . LYS A 1 199 ? -21.037 -4.283 -12.052 1.00 82.19 199 LYS A N 1
ATOM 1476 C CA . LYS A 1 199 ? -21.962 -4.326 -10.915 1.00 82.19 199 LYS A CA 1
ATOM 1477 C C . LYS A 1 199 ? -23.344 -3.899 -11.398 1.00 82.19 199 LYS A C 1
ATOM 1479 O O . LYS A 1 199 ? -23.452 -2.960 -12.173 1.00 82.19 199 LYS A O 1
ATOM 1484 N N . ASP A 1 200 ? -24.396 -4.590 -10.964 1.00 81.31 200 ASP A N 1
ATOM 1485 C CA . ASP A 1 200 ? -25.790 -4.223 -11.264 1.00 81.31 200 ASP A CA 1
ATOM 1486 C C . ASP A 1 200 ? -26.059 -3.975 -12.763 1.00 81.31 200 ASP A C 1
ATOM 1488 O O . ASP A 1 200 ? -26.732 -3.025 -13.152 1.00 81.31 200 ASP A O 1
ATOM 1492 N N . SER A 1 201 ? -25.518 -4.849 -13.620 1.00 84.31 201 SER A N 1
ATOM 1493 C CA . SER A 1 201 ? -25.625 -4.779 -15.089 1.00 84.31 201 SER A CA 1
ATOM 1494 C C . SER A 1 201 ? -24.933 -3.582 -15.764 1.00 84.31 201 SER A C 1
ATOM 1496 O O . SER A 1 201 ? -25.196 -3.305 -16.933 1.00 84.31 201 SER A O 1
ATOM 1498 N N . LYS A 1 202 ? -24.028 -2.888 -15.067 1.00 88.38 202 LYS A N 1
ATOM 1499 C CA . LYS A 1 202 ? -23.239 -1.766 -15.596 1.00 88.38 202 LYS A CA 1
ATOM 1500 C C . LYS A 1 202 ? -21.770 -1.862 -15.187 1.00 88.38 202 LYS A C 1
ATOM 1502 O O . LYS A 1 202 ? -21.422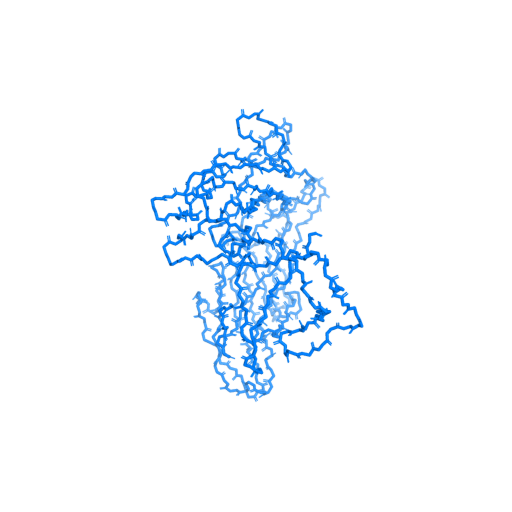 -2.541 -14.225 1.00 88.38 202 LYS A O 1
ATOM 1507 N N . PHE A 1 203 ? -20.897 -1.187 -15.928 1.00 89.38 203 PHE A N 1
ATOM 1508 C CA . PHE A 1 203 ? -19.507 -1.003 -15.518 1.00 89.38 203 PHE A CA 1
ATOM 1509 C C . PHE A 1 203 ? -19.393 0.234 -14.634 1.00 89.38 203 PHE A C 1
ATOM 1511 O O . PHE A 1 203 ? -19.787 1.325 -15.035 1.00 89.38 203 PHE A O 1
ATOM 1518 N N . GLU A 1 204 ? -18.841 0.042 -13.444 1.00 90.69 204 GLU A N 1
ATOM 1519 C CA . GLU A 1 204 ? -18.495 1.104 -12.509 1.00 90.69 204 GLU A CA 1
ATOM 1520 C C . GLU A 1 204 ? -16.982 1.307 -12.526 1.00 90.69 204 GLU A C 1
ATOM 1522 O O . GLU A 1 204 ? -16.214 0.336 -12.516 1.00 90.69 204 GLU A O 1
ATOM 1527 N N . THR A 1 205 ? -16.543 2.563 -12.539 1.00 92.81 205 THR A N 1
ATOM 1528 C CA . THR A 1 205 ? -15.122 2.902 -12.442 1.00 92.81 205 THR A CA 1
ATOM 1529 C C . THR A 1 205 ? -14.603 2.575 -11.045 1.00 92.81 205 THR A C 1
ATOM 1531 O O . THR A 1 205 ? -15.222 2.901 -10.033 1.00 92.81 205 THR A O 1
ATOM 1534 N N . VAL A 1 206 ? -13.433 1.948 -10.987 1.00 94.69 206 VAL A N 1
ATOM 1535 C CA . VAL A 1 206 ? -12.697 1.663 -9.757 1.00 94.69 206 VAL A CA 1
ATOM 1536 C C . VAL A 1 206 ? -11.476 2.570 -9.706 1.00 94.69 206 VAL A C 1
ATOM 1538 O O . VAL A 1 206 ? -10.754 2.714 -10.691 1.00 94.69 206 VAL A O 1
ATOM 1541 N N . ASN A 1 207 ? -11.221 3.175 -8.547 1.00 91.81 207 ASN A N 1
ATOM 1542 C CA . ASN A 1 207 ? -10.065 4.043 -8.379 1.00 91.81 207 ASN A CA 1
ATOM 1543 C C . ASN A 1 207 ? -8.749 3.256 -8.528 1.00 91.81 207 ASN A C 1
ATOM 1545 O O . ASN A 1 207 ? -8.536 2.234 -7.866 1.00 91.81 207 ASN A O 1
ATOM 1549 N N . VAL A 1 208 ? -7.844 3.770 -9.364 1.00 95.81 208 VAL A N 1
ATOM 1550 C CA . VAL A 1 208 ? -6.465 3.279 -9.472 1.00 95.81 208 VAL A CA 1
ATOM 1551 C C . VAL A 1 208 ? -5.676 3.847 -8.293 1.00 95.81 208 VAL A C 1
ATOM 1553 O O . VAL A 1 208 ? -5.328 5.031 -8.267 1.00 95.81 208 VAL A O 1
ATOM 1556 N N . ASN A 1 209 ? -5.414 2.997 -7.303 1.00 94.19 209 ASN A N 1
ATOM 1557 C CA . ASN A 1 209 ? -4.853 3.379 -6.012 1.00 94.19 209 ASN A CA 1
ATOM 1558 C C . ASN A 1 209 ? -3.317 3.368 -5.963 1.00 94.19 209 ASN A C 1
ATOM 1560 O O . ASN A 1 209 ? -2.775 3.720 -4.921 1.00 94.19 209 ASN A O 1
ATOM 1564 N N . THR A 1 210 ? -2.620 3.042 -7.061 1.00 97.00 210 THR A N 1
ATOM 1565 C CA . THR A 1 210 ? -1.166 3.275 -7.161 1.00 97.00 210 THR A CA 1
ATOM 1566 C C . THR A 1 210 ? -0.838 4.743 -6.904 1.00 97.00 210 THR A C 1
ATOM 1568 O O . THR A 1 210 ? -1.422 5.647 -7.517 1.00 97.00 210 THR A O 1
ATOM 1571 N N . THR A 1 211 ? 0.123 4.970 -6.020 1.00 96.19 211 THR A N 1
ATOM 1572 C CA . THR A 1 211 ? 0.661 6.276 -5.639 1.00 96.19 211 THR A CA 1
ATOM 1573 C C . THR A 1 211 ? 2.057 6.494 -6.225 1.00 96.19 211 THR A C 1
ATOM 1575 O O . THR A 1 211 ? 2.691 5.567 -6.726 1.00 96.19 211 THR A O 1
ATOM 1578 N N . ALA A 1 212 ? 2.557 7.730 -6.166 1.00 96.62 212 ALA A N 1
ATOM 1579 C CA . ALA A 1 212 ? 3.927 8.034 -6.575 1.00 96.62 212 ALA A CA 1
ATOM 1580 C C . ALA A 1 212 ? 4.968 7.303 -5.710 1.00 96.62 212 ALA A C 1
ATOM 1582 O O . ALA A 1 212 ? 5.988 6.859 -6.232 1.00 96.62 212 ALA A O 1
ATOM 1583 N N . ASP A 1 213 ? 4.680 7.123 -4.417 1.00 95.19 213 ASP A N 1
ATOM 1584 C CA . ASP A 1 213 ? 5.544 6.381 -3.497 1.00 95.19 213 ASP A CA 1
ATOM 1585 C C . ASP A 1 213 ? 5.634 4.897 -3.888 1.00 95.19 213 ASP A C 1
ATOM 1587 O O . ASP A 1 213 ? 6.723 4.326 -3.845 1.00 95.19 213 ASP A O 1
ATOM 1591 N N . ASP A 1 214 ? 4.533 4.291 -4.353 1.00 96.44 214 ASP A N 1
ATOM 1592 C CA . ASP A 1 214 ? 4.535 2.904 -4.846 1.00 96.44 214 ASP A CA 1
ATOM 1593 C C . ASP A 1 214 ? 5.431 2.752 -6.082 1.00 96.44 214 ASP A C 1
ATOM 1595 O O . ASP A 1 214 ? 6.260 1.843 -6.148 1.00 96.44 214 ASP A O 1
ATOM 1599 N N . VAL A 1 215 ? 5.307 3.672 -7.048 1.00 97.75 215 VAL A N 1
ATOM 1600 C CA . VAL A 1 215 ? 6.144 3.671 -8.260 1.00 97.75 215 VAL A CA 1
ATOM 1601 C C . VAL A 1 215 ? 7.609 3.897 -7.898 1.00 97.75 215 VAL A C 1
ATOM 1603 O O . VAL A 1 215 ? 8.486 3.198 -8.398 1.00 97.75 215 VAL A O 1
ATOM 1606 N N . LYS A 1 216 ? 7.892 4.842 -6.996 1.00 97.50 216 LYS A N 1
ATOM 1607 C CA . LYS A 1 216 ? 9.245 5.090 -6.494 1.00 97.50 216 LYS A CA 1
ATOM 1608 C C . LYS A 1 216 ? 9.835 3.842 -5.836 1.00 97.50 216 LYS A C 1
ATOM 1610 O O . LYS A 1 216 ? 10.973 3.494 -6.134 1.00 97.50 216 LYS A O 1
ATOM 1615 N N . ALA A 1 217 ? 9.073 3.150 -4.993 1.00 95.31 217 ALA A N 1
ATOM 1616 C CA . ALA A 1 217 ? 9.520 1.920 -4.350 1.00 95.31 217 ALA A CA 1
ATOM 1617 C C . ALA A 1 217 ? 9.813 0.803 -5.370 1.00 95.31 217 ALA A C 1
ATOM 1619 O O . ALA A 1 217 ? 10.801 0.082 -5.222 1.00 95.31 217 ALA A O 1
ATOM 1620 N N . GLU A 1 218 ? 8.996 0.671 -6.420 1.00 96.25 218 GLU A N 1
ATOM 1621 C CA . GLU A 1 218 ? 9.219 -0.285 -7.513 1.00 96.25 218 GLU A CA 1
ATOM 1622 C C . GLU A 1 218 ? 10.500 0.042 -8.303 1.00 96.25 218 GLU A C 1
ATOM 1624 O O . GLU A 1 218 ? 11.324 -0.846 -8.533 1.00 96.25 218 GLU A O 1
ATOM 1629 N N . LEU A 1 219 ? 10.721 1.320 -8.632 1.00 96.06 219 LEU A N 1
ATOM 1630 C CA . LEU A 1 219 ? 11.939 1.799 -9.295 1.00 96.06 219 LEU A CA 1
ATOM 1631 C C . LEU A 1 219 ? 13.189 1.560 -8.437 1.00 96.06 219 LEU A C 1
ATOM 1633 O O . LEU A 1 219 ? 14.175 0.999 -8.918 1.00 96.06 219 LEU A O 1
ATOM 1637 N N . GLU A 1 220 ? 13.146 1.914 -7.152 1.00 95.06 220 GLU A N 1
ATOM 1638 C CA . GLU A 1 220 ? 14.268 1.713 -6.229 1.00 95.06 220 GLU A CA 1
ATOM 1639 C C . GLU A 1 220 ? 14.582 0.226 -6.027 1.00 95.06 220 GLU A C 1
ATOM 1641 O O . GLU A 1 220 ? 15.754 -0.156 -5.961 1.00 95.06 220 GLU A O 1
ATOM 1646 N N . LYS A 1 221 ? 13.554 -0.633 -5.997 1.00 91.94 221 LYS A N 1
ATOM 1647 C CA . LYS A 1 221 ? 13.714 -2.094 -5.973 1.00 91.94 221 LYS A CA 1
ATOM 1648 C C . LYS A 1 221 ? 14.391 -2.619 -7.243 1.00 91.94 221 LYS A C 1
ATOM 1650 O O . LYS A 1 221 ? 15.144 -3.586 -7.163 1.00 91.94 221 LYS A O 1
ATOM 1655 N N . ALA A 1 222 ? 14.165 -1.970 -8.383 1.00 89.00 222 ALA A N 1
ATOM 1656 C CA . ALA A 1 222 ? 14.854 -2.243 -9.643 1.00 89.00 222 ALA A CA 1
ATOM 1657 C C . ALA A 1 222 ? 16.251 -1.588 -9.741 1.00 89.00 222 ALA A C 1
ATOM 1659 O O . ALA A 1 222 ? 16.906 -1.685 -10.775 1.00 89.00 222 ALA A O 1
ATOM 1660 N N . GLY A 1 223 ? 16.732 -0.924 -8.682 1.00 92.00 223 GLY A N 1
ATOM 1661 C CA . GLY A 1 223 ? 18.039 -0.261 -8.654 1.00 92.00 223 GLY A CA 1
ATOM 1662 C C . GLY A 1 223 ? 18.063 1.133 -9.293 1.00 92.00 223 GLY A C 1
ATOM 1663 O O . GLY A 1 223 ? 19.134 1.734 -9.399 1.00 92.00 223 GLY A O 1
ATOM 1664 N N . ILE A 1 224 ? 16.906 1.672 -9.682 1.00 94.69 224 ILE A N 1
ATOM 1665 C CA . ILE A 1 224 ? 16.760 3.006 -10.268 1.00 94.69 224 ILE A CA 1
ATOM 1666 C C . ILE A 1 224 ? 16.560 4.011 -9.132 1.00 94.69 224 ILE A C 1
ATOM 1668 O O . ILE A 1 224 ? 15.612 3.921 -8.355 1.00 94.69 224 ILE A O 1
ATOM 1672 N N . LYS A 1 225 ? 17.469 4.980 -9.009 1.00 95.38 225 LYS A N 1
ATOM 1673 C CA . LYS A 1 225 ? 17.397 5.992 -7.948 1.00 95.38 225 LYS A CA 1
ATOM 1674 C C . LYS A 1 225 ? 16.439 7.111 -8.337 1.00 95.38 225 LYS A C 1
ATOM 1676 O O . LYS A 1 225 ? 16.570 7.676 -9.418 1.00 95.38 225 LYS A O 1
ATOM 1681 N N . VAL A 1 226 ? 15.550 7.466 -7.415 1.00 97.12 226 VAL A N 1
ATOM 1682 C CA . VAL A 1 226 ? 14.623 8.593 -7.556 1.00 97.12 226 VAL A CA 1
ATOM 1683 C C . VAL A 1 226 ? 15.047 9.714 -6.610 1.00 97.12 226 VAL A C 1
ATOM 1685 O O . VAL A 1 226 ? 15.248 9.489 -5.414 1.00 97.12 226 VAL A O 1
ATOM 1688 N N . ASP A 1 227 ? 15.192 10.925 -7.139 1.00 96.38 227 ASP A N 1
ATOM 1689 C CA . ASP A 1 227 ? 15.590 12.094 -6.360 1.00 96.38 227 ASP A CA 1
ATOM 1690 C C . ASP A 1 227 ? 14.442 12.649 -5.483 1.00 96.38 227 ASP A C 1
ATOM 1692 O O . ASP A 1 227 ? 13.323 12.125 -5.437 1.00 96.38 227 ASP A O 1
ATOM 1696 N N . ALA A 1 228 ? 14.727 13.720 -4.738 1.00 95.00 228 ALA A N 1
ATOM 1697 C CA . ALA A 1 228 ? 13.740 14.375 -3.876 1.00 95.00 228 ALA A CA 1
ATOM 1698 C C . ALA A 1 228 ? 12.643 15.130 -4.655 1.00 95.00 228 ALA A C 1
ATOM 1700 O O . ALA A 1 228 ? 11.575 15.387 -4.104 1.00 95.00 228 ALA A O 1
ATOM 1701 N N . ALA A 1 229 ? 12.889 15.472 -5.922 1.00 96.38 229 ALA A N 1
ATOM 1702 C CA . ALA A 1 229 ? 11.928 16.094 -6.831 1.00 96.38 229 ALA A CA 1
ATOM 1703 C C . ALA A 1 229 ? 11.105 15.056 -7.628 1.00 96.38 229 ALA A C 1
ATOM 1705 O O . ALA A 1 229 ? 10.266 15.432 -8.450 1.00 96.38 229 ALA A O 1
ATOM 1706 N N . ASN A 1 230 ? 11.285 13.761 -7.339 1.00 97.50 230 ASN A N 1
ATOM 1707 C CA . ASN A 1 230 ? 10.680 12.621 -8.027 1.00 97.50 230 ASN A CA 1
ATOM 1708 C C . ASN A 1 230 ? 11.169 12.400 -9.467 1.00 97.50 230 ASN A C 1
ATOM 1710 O O . ASN A 1 230 ? 10.463 11.773 -10.258 1.00 97.50 230 ASN A O 1
ATOM 1714 N N . ASN A 1 231 ? 12.358 12.888 -9.815 1.00 98.00 231 ASN A N 1
ATOM 1715 C CA . ASN A 1 231 ? 13.002 12.582 -11.088 1.00 98.00 231 ASN A CA 1
ATOM 1716 C C . ASN A 1 231 ? 13.922 11.365 -10.965 1.00 98.00 231 ASN A C 1
ATOM 1718 O O . ASN A 1 231 ? 14.469 11.084 -9.897 1.00 98.00 231 ASN A O 1
ATOM 1722 N N . PHE A 1 232 ? 14.115 10.659 -12.074 1.00 98.00 232 PHE A N 1
ATOM 1723 C CA . PHE A 1 232 ? 15.061 9.554 -12.187 1.00 98.00 232 PHE A CA 1
ATOM 1724 C C . PHE A 1 232 ? 15.648 9.483 -13.597 1.00 98.00 232 PHE A C 1
ATOM 1726 O O . PHE A 1 232 ? 14.943 9.762 -14.567 1.00 98.00 232 PHE A O 1
ATOM 1733 N N . GLU A 1 233 ? 16.911 9.065 -13.700 1.00 97.06 233 GLU A N 1
ATOM 1734 C CA . GLU A 1 233 ? 17.560 8.753 -14.979 1.00 97.06 233 GLU A CA 1
ATOM 1735 C C . GLU A 1 233 ? 16.873 7.515 -15.565 1.00 97.06 233 GLU A C 1
ATOM 1737 O O . GLU A 1 233 ? 16.917 6.428 -14.979 1.00 97.06 233 GLU A O 1
ATOM 1742 N N . ALA A 1 234 ? 16.179 7.685 -16.687 1.00 96.00 234 ALA A N 1
ATOM 1743 C CA . ALA A 1 234 ? 15.313 6.644 -17.214 1.00 96.00 234 ALA A CA 1
ATOM 1744 C C . ALA A 1 234 ? 16.126 5.585 -17.975 1.00 96.00 234 ALA A C 1
ATOM 1746 O O . ALA A 1 234 ? 16.867 5.949 -18.893 1.00 96.00 234 ALA A O 1
ATOM 1747 N N . PRO A 1 235 ? 15.990 4.284 -17.659 1.00 95.12 235 PRO A N 1
ATOM 1748 C CA . PRO A 1 235 ? 16.526 3.233 -18.514 1.00 95.12 235 PRO A CA 1
ATOM 1749 C C . PRO A 1 235 ? 15.746 3.139 -19.832 1.00 95.12 235 PRO A C 1
ATOM 1751 O O . PRO A 1 235 ? 14.617 3.620 -19.934 1.00 95.12 235 PRO A O 1
ATOM 1754 N N . ASP A 1 236 ? 16.333 2.476 -20.825 1.00 94.19 236 ASP A N 1
ATOM 1755 C CA . ASP A 1 236 ? 15.699 2.158 -22.112 1.00 94.19 236 ASP A CA 1
ATOM 1756 C C . ASP A 1 236 ? 14.371 1.391 -21.969 1.00 94.19 236 ASP A C 1
ATOM 1758 O O . ASP A 1 236 ? 13.445 1.570 -22.768 1.00 94.19 236 ASP A O 1
ATOM 1762 N N . THR A 1 237 ? 14.242 0.580 -20.918 1.00 95.00 237 THR A N 1
ATOM 1763 C CA . THR A 1 237 ? 12.995 -0.080 -20.541 1.00 95.00 237 THR A CA 1
ATOM 1764 C C . THR A 1 237 ? 12.886 -0.307 -19.035 1.00 95.00 237 THR A C 1
ATOM 1766 O O . THR A 1 237 ? 13.867 -0.596 -18.354 1.00 95.00 237 THR A O 1
ATOM 1769 N N . PHE A 1 238 ? 11.668 -0.221 -18.504 1.00 95.75 238 PHE A N 1
ATOM 1770 C CA . PHE A 1 238 ? 11.333 -0.603 -17.128 1.00 95.75 238 PHE A CA 1
ATOM 1771 C C . PHE A 1 238 ? 9.843 -0.949 -17.011 1.00 95.75 238 PHE A C 1
ATOM 1773 O O . PHE A 1 238 ? 9.082 -0.774 -17.959 1.00 95.75 238 PHE A O 1
ATOM 1780 N N . THR A 1 239 ? 9.413 -1.480 -15.865 1.00 96.38 239 THR A N 1
ATOM 1781 C CA . THR A 1 239 ? 7.998 -1.802 -15.605 1.00 96.38 239 THR A CA 1
ATOM 1782 C C . THR A 1 239 ? 7.471 -0.963 -14.450 1.00 96.38 239 THR A C 1
ATOM 1784 O O . THR A 1 239 ? 8.182 -0.746 -13.473 1.00 96.38 239 THR A O 1
ATOM 1787 N N . VAL A 1 240 ? 6.230 -0.496 -14.584 1.00 98.06 240 VAL A N 1
ATOM 1788 C CA . VAL A 1 240 ? 5.451 0.133 -13.512 1.00 98.06 240 VAL A CA 1
ATOM 1789 C C . VAL A 1 240 ? 4.143 -0.625 -13.352 1.00 98.06 240 VAL A C 1
ATOM 1791 O O . VAL A 1 240 ? 3.452 -0.879 -14.340 1.00 98.06 240 VAL A O 1
ATOM 1794 N N . THR A 1 241 ? 3.768 -0.949 -12.120 1.00 98.38 241 THR A N 1
ATOM 1795 C CA . THR A 1 241 ? 2.537 -1.683 -11.828 1.00 98.38 241 THR A CA 1
ATOM 1796 C C . THR A 1 241 ? 1.414 -0.741 -11.379 1.00 98.38 241 THR A C 1
ATOM 1798 O O . THR A 1 241 ? 1.473 -0.109 -10.321 1.00 98.38 241 THR A O 1
ATOM 1801 N N . LEU A 1 242 ? 0.338 -0.666 -12.169 1.00 98.56 242 LEU A N 1
ATOM 1802 C CA . LEU A 1 242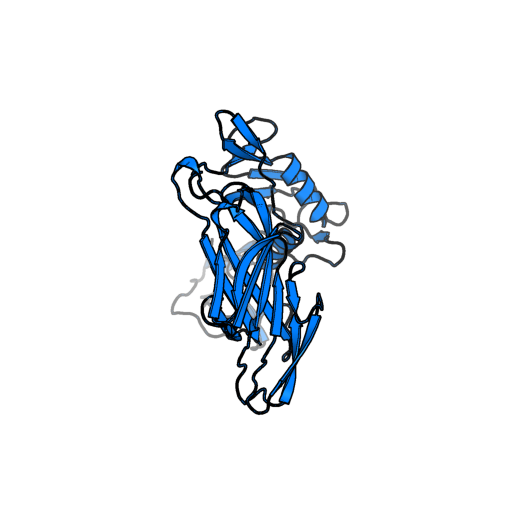 ? -0.903 -0.015 -11.747 1.00 98.56 242 LEU A CA 1
ATOM 1803 C C . LEU A 1 242 ? -1.734 -0.982 -10.905 1.00 98.56 242 LEU A C 1
ATOM 1805 O O . LEU A 1 242 ? -1.950 -2.119 -11.299 1.00 98.56 242 LEU A O 1
ATOM 1809 N N . ASN A 1 243 ? -2.241 -0.518 -9.773 1.00 97.94 243 ASN A N 1
ATOM 1810 C CA . ASN A 1 243 ? -3.079 -1.253 -8.844 1.00 97.94 243 ASN A CA 1
ATOM 1811 C C . ASN A 1 243 ? -4.412 -0.526 -8.698 1.00 97.94 243 ASN A C 1
ATOM 1813 O O . ASN A 1 243 ? -4.480 0.705 -8.747 1.00 97.94 243 ASN A O 1
ATOM 1817 N N . ALA A 1 244 ? -5.475 -1.298 -8.530 1.00 97.19 244 ALA A N 1
ATOM 1818 C CA . ALA A 1 244 ? -6.808 -0.799 -8.246 1.00 97.19 244 ALA A CA 1
ATOM 1819 C C . ALA A 1 244 ? -7.450 -1.654 -7.157 1.00 97.19 244 ALA A C 1
ATOM 1821 O O . ALA A 1 244 ? -7.185 -2.855 -7.067 1.00 97.19 244 ALA A O 1
ATOM 1822 N N . LYS A 1 245 ? -8.316 -1.044 -6.346 1.00 94.25 245 LYS A N 1
ATOM 1823 C CA . LYS A 1 245 ? -9.079 -1.728 -5.297 1.00 94.25 245 LYS A CA 1
ATOM 1824 C C . LYS A 1 245 ? -10.516 -1.228 -5.304 1.00 94.25 245 LYS A C 1
ATOM 1826 O O . LYS A 1 245 ? -10.743 -0.026 -5.222 1.00 94.25 245 LYS A O 1
ATOM 1831 N N . SER A 1 246 ? -11.477 -2.144 -5.397 1.00 92.94 246 SER A N 1
ATOM 1832 C CA . SER A 1 246 ? -12.895 -1.793 -5.316 1.00 92.94 246 SER A CA 1
ATOM 1833 C C . SER A 1 246 ? -13.256 -1.363 -3.899 1.00 92.94 246 SER A C 1
ATOM 1835 O O . SER A 1 246 ? -13.047 -2.105 -2.938 1.00 92.94 246 SER A O 1
ATOM 1837 N N . ASP A 1 247 ? -13.871 -0.190 -3.788 1.00 89.50 247 ASP A N 1
ATOM 1838 C CA . ASP A 1 247 ? -14.461 0.301 -2.544 1.00 89.50 247 ASP A CA 1
ATOM 1839 C C . ASP A 1 247 ? -15.736 -0.457 -2.150 1.00 89.50 247 ASP A C 1
ATOM 1841 O O . ASP A 1 247 ? -16.246 -0.280 -1.046 1.00 89.50 247 ASP A O 1
ATOM 1845 N N . VAL A 1 248 ? -16.271 -1.300 -3.038 1.00 89.00 248 VAL A N 1
ATOM 1846 C CA . VAL A 1 248 ? -17.480 -2.086 -2.777 1.00 89.00 248 VAL A CA 1
ATOM 1847 C C . VAL A 1 248 ? -17.130 -3.400 -2.107 1.00 89.00 248 VAL A C 1
ATOM 1849 O O . VAL A 1 248 ? -17.657 -3.682 -1.043 1.00 89.00 248 VAL A O 1
ATOM 1852 N N . ASN A 1 249 ? -16.244 -4.200 -2.698 1.00 90.75 249 ASN A N 1
ATOM 1853 C CA . ASN A 1 249 ? -15.964 -5.564 -2.228 1.00 90.75 249 ASN A CA 1
ATOM 1854 C C . ASN A 1 249 ? -14.490 -5.821 -1.886 1.00 90.75 249 ASN A C 1
ATOM 1856 O O . ASN A 1 249 ? -14.102 -6.958 -1.622 1.00 90.75 249 ASN A O 1
ATOM 1860 N N . GLY A 1 250 ? -13.644 -4.790 -1.931 1.00 90.81 250 GLY A N 1
ATOM 1861 C CA . GLY A 1 250 ? -12.235 -4.880 -1.556 1.00 90.81 250 GLY A CA 1
ATOM 1862 C C . GLY A 1 250 ? -11.368 -5.680 -2.528 1.00 90.81 250 GLY A C 1
ATOM 1863 O O . GLY A 1 250 ? -10.166 -5.802 -2.287 1.00 90.81 250 GLY A O 1
ATOM 1864 N N . LYS A 1 251 ? -11.937 -6.208 -3.623 1.00 93.00 251 LYS A N 1
ATOM 1865 C CA . LYS A 1 251 ? -11.191 -6.932 -4.657 1.00 93.00 251 LYS A CA 1
ATOM 1866 C C . LYS A 1 251 ? -10.191 -5.999 -5.322 1.00 93.00 251 LYS A C 1
ATOM 1868 O O . LYS A 1 251 ? -10.496 -4.836 -5.590 1.00 93.00 251 LYS A O 1
ATOM 1873 N N . THR A 1 252 ? -9.010 -6.530 -5.601 1.00 95.38 252 THR A N 1
ATOM 1874 C CA . THR A 1 252 ? -7.919 -5.800 -6.237 1.00 95.38 252 THR A CA 1
ATOM 1875 C C . THR A 1 252 ? -7.655 -6.310 -7.646 1.00 95.38 252 THR A C 1
ATOM 1877 O O . THR A 1 252 ? -8.000 -7.442 -7.990 1.00 95.38 252 THR A O 1
ATOM 1880 N N . ALA A 1 253 ? -7.032 -5.464 -8.457 1.00 97.62 253 ALA A N 1
ATOM 1881 C CA . ALA A 1 253 ? -6.439 -5.830 -9.734 1.00 97.62 253 ALA A CA 1
ATOM 1882 C C . ALA A 1 253 ? -5.085 -5.137 -9.876 1.00 97.62 253 ALA A C 1
ATOM 1884 O O . ALA A 1 253 ? -4.892 -4.045 -9.335 1.00 97.62 253 ALA A O 1
ATOM 1885 N N . SER A 1 254 ? -4.189 -5.750 -10.645 1.00 98.00 254 SER A N 1
ATOM 1886 C CA . SER A 1 254 ? -2.874 -5.200 -10.967 1.00 98.00 254 SER A CA 1
ATOM 1887 C C . SER A 1 254 ? -2.626 -5.298 -12.469 1.00 98.00 254 SER A C 1
ATOM 1889 O O . SER A 1 254 ? -2.968 -6.304 -13.089 1.00 98.00 254 SER A O 1
ATOM 1891 N N . LEU A 1 255 ? -2.026 -4.262 -13.047 1.00 98.50 255 LEU A N 1
ATOM 1892 C CA . LEU A 1 255 ? -1.638 -4.185 -14.448 1.00 98.50 255 LEU A CA 1
ATOM 1893 C C . LEU A 1 255 ? -0.155 -3.800 -14.537 1.00 98.50 255 LEU A C 1
ATOM 1895 O O . LEU A 1 255 ? 0.176 -2.636 -14.292 1.00 98.50 255 LEU A O 1
ATOM 1899 N N . PRO A 1 256 ? 0.740 -4.731 -14.909 1.00 97.94 256 PRO A N 1
ATOM 1900 C CA . PRO A 1 256 ? 2.117 -4.383 -15.224 1.00 97.94 256 PRO A CA 1
ATOM 1901 C C . PRO A 1 256 ? 2.158 -3.625 -16.553 1.00 97.94 256 PRO A C 1
ATOM 1903 O O . PRO A 1 256 ? 1.642 -4.100 -17.569 1.00 97.94 256 PRO A O 1
ATOM 1906 N N . VAL A 1 257 ? 2.777 -2.448 -16.557 1.00 98.50 257 VAL A N 1
ATOM 1907 C CA . VAL A 1 257 ? 2.959 -1.613 -17.744 1.00 98.50 257 VAL A CA 1
ATOM 1908 C C . VAL A 1 257 ? 4.439 -1.524 -18.078 1.00 98.50 257 VAL A C 1
ATOM 1910 O O . VAL A 1 257 ? 5.217 -0.954 -17.316 1.00 98.50 257 VAL A O 1
ATOM 1913 N N . VAL A 1 258 ? 4.821 -2.051 -19.239 1.00 97.69 258 VAL A N 1
ATOM 1914 C CA . VAL A 1 258 ? 6.179 -1.896 -19.770 1.00 97.69 258 VAL A CA 1
ATOM 1915 C C . VAL A 1 258 ? 6.321 -0.489 -20.339 1.00 97.69 258 VAL A C 1
ATOM 1917 O O . VAL A 1 258 ? 5.587 -0.102 -21.253 1.00 97.69 258 VAL A O 1
ATOM 1920 N N . VAL A 1 259 ? 7.256 0.276 -19.785 1.00 98.12 259 VAL A N 1
ATOM 1921 C CA . VAL A 1 259 ? 7.612 1.618 -20.235 1.00 98.12 259 VAL A CA 1
ATOM 1922 C C . VAL A 1 259 ? 8.878 1.532 -21.073 1.00 98.12 259 VAL A C 1
ATOM 1924 O O . VAL A 1 259 ? 9.923 1.129 -20.575 1.00 98.12 259 VAL A O 1
ATOM 1927 N N . THR A 1 260 ? 8.787 1.932 -22.338 1.00 97.31 260 THR A N 1
ATOM 1928 C CA . THR A 1 260 ? 9.929 2.026 -23.252 1.00 97.31 260 THR A CA 1
ATOM 1929 C C . THR A 1 260 ? 10.344 3.482 -23.409 1.00 97.31 260 THR A C 1
ATOM 1931 O O . THR A 1 260 ? 9.504 4.342 -23.699 1.00 97.31 260 THR A O 1
ATOM 1934 N N . VAL A 1 261 ? 11.641 3.745 -23.255 1.00 97.56 261 VAL A N 1
ATOM 1935 C CA . VAL A 1 261 ? 12.239 5.077 -23.367 1.00 97.56 261 VAL A CA 1
ATOM 1936 C C . VAL A 1 261 ? 13.325 5.042 -24.441 1.00 97.56 261 VAL A C 1
ATOM 1938 O O . VAL A 1 261 ? 14.462 4.683 -24.152 1.00 97.56 261 VAL A O 1
ATOM 1941 N N . PRO A 1 262 ? 13.008 5.391 -25.700 1.00 95.06 262 PRO A N 1
ATOM 1942 C CA . PRO A 1 262 ? 13.955 5.264 -26.810 1.00 95.06 262 PRO A CA 1
ATOM 1943 C C . PRO A 1 262 ? 15.284 6.012 -26.623 1.00 95.06 262 PRO A C 1
ATOM 1945 O O . PRO A 1 262 ? 16.309 5.561 -27.119 1.00 95.06 262 PRO A O 1
ATOM 1948 N N . ASN A 1 263 ? 15.272 7.148 -25.919 1.00 94.38 263 ASN A N 1
ATOM 1949 C CA . ASN A 1 263 ? 16.461 7.928 -25.558 1.00 94.38 263 ASN A CA 1
ATOM 1950 C C . ASN A 1 263 ? 16.938 7.671 -24.114 1.00 94.38 263 ASN A C 1
ATOM 1952 O O . ASN A 1 263 ? 17.693 8.474 -23.572 1.00 94.38 263 ASN A O 1
ATOM 1956 N N . GLY A 1 264 ? 16.465 6.596 -23.481 1.00 92.00 264 GLY A N 1
ATOM 1957 C CA . GLY A 1 264 ? 16.849 6.204 -22.131 1.00 92.00 264 GLY A CA 1
ATOM 1958 C C . GLY A 1 264 ? 18.244 5.583 -22.077 1.00 92.00 264 GLY A C 1
ATOM 1959 O O . GLY A 1 264 ? 18.830 5.188 -23.088 1.00 92.00 264 GLY A O 1
ATOM 1960 N N . LYS A 1 265 ? 18.784 5.474 -20.865 1.00 89.44 265 LYS A N 1
ATOM 1961 C CA . LYS A 1 265 ? 20.057 4.812 -20.594 1.00 89.44 265 LYS A CA 1
ATOM 1962 C C . LYS A 1 265 ? 19.959 3.327 -20.944 1.00 89.44 265 LYS A C 1
ATOM 1964 O O . LYS A 1 265 ? 19.155 2.606 -20.358 1.00 89.44 265 LYS A O 1
ATOM 1969 N N . SER A 1 266 ? 20.816 2.859 -21.850 1.00 81.75 266 SER A N 1
ATOM 1970 C CA . SER A 1 266 ? 20.906 1.435 -22.193 1.00 81.75 266 SER A CA 1
ATOM 1971 C C . SER A 1 266 ? 21.149 0.590 -20.943 1.00 81.75 266 SER A C 1
ATOM 1973 O O . SER A 1 266 ? 22.130 0.807 -20.226 1.00 81.75 266 SER A O 1
ATOM 1975 N N . THR A 1 267 ? 20.277 -0.386 -20.700 1.00 71.19 267 THR A N 1
ATOM 1976 C CA . THR A 1 267 ? 20.443 -1.365 -19.611 1.00 71.19 267 THR A CA 1
ATOM 1977 C C . THR A 1 267 ? 21.295 -2.559 -20.029 1.00 71.19 267 THR A C 1
ATOM 1979 O O . THR A 1 267 ? 21.776 -3.312 -19.183 1.00 71.19 267 THR A O 1
ATOM 1982 N N . VAL A 1 268 ? 21.555 -2.705 -21.330 1.00 70.00 268 VAL A N 1
ATOM 1983 C CA . VAL A 1 268 ? 22.479 -3.708 -21.860 1.00 70.00 268 VAL A CA 1
ATOM 1984 C C . VAL A 1 268 ? 23.911 -3.301 -21.523 1.00 70.00 268 VAL A C 1
ATOM 1986 O O . VAL A 1 268 ? 24.372 -2.234 -21.938 1.00 70.00 268 VAL A O 1
ATOM 1989 N N . VAL A 1 269 ? 24.627 -4.166 -20.796 1.00 68.50 269 VAL A N 1
ATOM 1990 C CA . VAL A 1 269 ? 26.068 -4.011 -20.566 1.00 68.50 269 VAL A CA 1
ATOM 1991 C C . VAL A 1 269 ? 26.769 -4.140 -21.919 1.00 68.50 269 VAL A C 1
ATOM 1993 O O . VAL A 1 269 ? 26.659 -5.194 -22.552 1.00 68.50 269 VAL A O 1
ATOM 1996 N N . PRO A 1 270 ? 27.505 -3.110 -22.380 1.00 73.25 270 PRO A N 1
ATOM 1997 C CA . PRO A 1 270 ? 28.302 -3.228 -23.585 1.00 73.25 270 PRO A CA 1
ATOM 1998 C C . PRO A 1 270 ? 29.240 -4.418 -23.446 1.00 73.25 270 PRO A C 1
ATOM 2000 O O . PRO A 1 270 ? 29.997 -4.527 -22.473 1.00 73.25 270 PRO A O 1
ATOM 2003 N N . SER A 1 271 ? 29.172 -5.312 -24.420 1.00 82.69 271 SER A N 1
ATOM 2004 C CA . SER A 1 271 ? 29.913 -6.554 -24.401 1.00 82.69 271 SER A CA 1
ATOM 2005 C C . SER A 1 271 ? 30.620 -6.764 -25.720 1.00 82.69 271 SER A C 1
ATOM 2007 O O . SER A 1 271 ? 30.200 -6.281 -26.773 1.00 82.69 271 SER A O 1
ATOM 2009 N N . GLN A 1 272 ? 31.737 -7.470 -25.653 1.00 86.94 272 GLN A N 1
ATOM 2010 C CA . GLN A 1 272 ? 32.432 -7.908 -26.845 1.00 86.94 272 GLN A CA 1
ATOM 2011 C C . GLN A 1 272 ? 32.832 -9.363 -26.694 1.00 86.94 272 GLN A C 1
ATOM 2013 O O . GLN A 1 272 ? 33.239 -9.819 -25.623 1.00 86.94 272 GLN A O 1
ATOM 2018 N N . SER A 1 273 ? 32.767 -10.082 -27.806 1.00 88.81 273 SER A N 1
ATOM 2019 C CA . SER A 1 273 ? 33.401 -11.383 -27.911 1.00 88.81 273 SER A CA 1
ATOM 2020 C C . SER A 1 273 ? 34.920 -11.197 -27.843 1.00 88.81 273 SER A C 1
ATOM 2022 O O . SER A 1 273 ? 35.497 -10.424 -28.615 1.00 88.81 273 SER A O 1
ATOM 2024 N N . LYS A 1 274 ? 35.579 -11.863 -26.892 1.00 87.44 274 LYS A N 1
ATOM 2025 C CA . LYS A 1 274 ? 37.041 -11.944 -26.810 1.00 87.44 274 LYS A CA 1
ATOM 2026 C C . LYS A 1 274 ? 37.494 -13.382 -26.988 1.00 87.44 274 LYS A C 1
ATOM 2028 O O . LYS A 1 274 ? 37.054 -14.279 -26.273 1.00 87.44 274 LYS A O 1
ATOM 2033 N N . THR A 1 275 ? 38.439 -13.580 -27.900 1.00 91.88 275 THR A N 1
ATOM 2034 C CA . THR A 1 275 ? 39.165 -14.843 -28.034 1.00 91.88 275 THR A CA 1
ATOM 2035 C C . THR A 1 275 ? 40.179 -14.964 -26.906 1.00 91.88 275 THR A C 1
ATOM 2037 O O . THR A 1 275 ? 41.055 -14.110 -26.749 1.00 91.88 275 THR A O 1
ATOM 2040 N N . ILE A 1 276 ? 40.084 -16.031 -26.118 1.00 89.69 276 ILE A N 1
ATOM 2041 C CA . ILE A 1 276 ? 41.027 -16.282 -25.032 1.00 89.69 276 ILE A CA 1
ATOM 2042 C C . ILE A 1 276 ? 42.275 -16.969 -25.594 1.00 89.69 276 ILE A C 1
ATOM 2044 O O . ILE A 1 276 ? 42.194 -18.024 -26.210 1.00 89.69 276 ILE A O 1
ATOM 2048 N N . MET A 1 277 ? 43.456 -16.400 -25.352 1.00 90.31 277 MET A N 1
ATOM 2049 C CA . MET A 1 277 ? 44.722 -16.926 -25.897 1.00 90.31 277 MET A CA 1
ATOM 2050 C C . MET A 1 277 ? 45.353 -18.045 -25.049 1.00 90.31 277 MET A C 1
ATOM 2052 O O . MET A 1 277 ? 46.205 -18.785 -25.534 1.00 90.31 277 MET A O 1
ATOM 2056 N N . HIS A 1 278 ? 44.926 -18.195 -23.794 1.00 89.06 278 HIS A N 1
ATOM 2057 C CA . HIS A 1 278 ? 45.409 -19.199 -22.839 1.00 89.06 278 HIS A CA 1
ATOM 2058 C C . HIS A 1 278 ? 44.225 -19.927 -22.187 1.00 89.06 278 HIS A C 1
ATOM 2060 O O . HIS A 1 278 ? 43.082 -19.550 -22.389 1.00 89.06 278 HIS A O 1
ATOM 2066 N N . ASN A 1 279 ? 44.449 -20.983 -21.405 1.00 88.75 279 ASN A N 1
ATOM 2067 C CA . ASN A 1 279 ? 43.342 -21.536 -20.619 1.00 88.75 279 ASN A CA 1
ATOM 2068 C C . ASN A 1 279 ? 42.961 -20.527 -19.524 1.00 88.75 279 ASN A C 1
ATOM 2070 O O . ASN A 1 279 ? 43.816 -20.172 -18.714 1.00 88.75 279 ASN A O 1
ATOM 2074 N N . ALA A 1 280 ? 41.705 -20.082 -19.505 1.00 87.88 280 ALA A N 1
ATOM 2075 C CA . ALA A 1 280 ? 41.190 -19.149 -18.507 1.00 87.88 280 ALA A CA 1
ATOM 2076 C C . ALA A 1 280 ? 40.262 -19.867 -17.525 1.00 87.88 280 ALA A C 1
ATOM 2078 O O . ALA A 1 280 ? 39.452 -20.705 -17.917 1.00 87.88 280 ALA A O 1
ATOM 2079 N N . TYR A 1 281 ? 40.392 -19.527 -16.246 1.00 90.75 281 TYR A N 1
ATOM 2080 C CA . TYR A 1 281 ? 39.559 -20.050 -15.167 1.00 90.75 281 TYR A CA 1
ATOM 2081 C C . TYR A 1 281 ? 38.597 -18.971 -14.680 1.00 90.75 281 TYR A C 1
ATOM 2083 O O . TYR A 1 281 ? 38.909 -17.782 -14.756 1.00 90.75 281 TYR A O 1
ATOM 2091 N N . TYR A 1 282 ? 37.455 -19.398 -14.153 1.00 89.69 282 TYR A N 1
ATOM 2092 C CA . TYR A 1 282 ? 36.466 -18.510 -13.558 1.00 89.69 282 TYR A CA 1
ATOM 2093 C C . TYR A 1 282 ? 36.795 -18.245 -12.090 1.00 89.69 282 TYR A C 1
ATOM 2095 O O . TYR A 1 282 ? 37.234 -19.146 -11.368 1.00 89.69 282 TYR A O 1
ATOM 2103 N N . TYR A 1 283 ? 36.582 -17.007 -11.656 1.00 89.38 283 TYR A N 1
ATOM 2104 C CA . TYR A 1 283 ? 36.832 -16.553 -10.293 1.00 89.38 283 TYR A CA 1
ATOM 2105 C C . TYR A 1 283 ? 35.596 -15.840 -9.755 1.00 89.38 283 TYR A C 1
ATOM 2107 O O . TYR A 1 283 ? 34.901 -15.160 -10.508 1.00 89.38 283 TYR A O 1
ATOM 2115 N N . ASP A 1 284 ? 35.337 -15.990 -8.461 1.00 87.88 284 ASP A N 1
ATOM 2116 C CA . ASP A 1 284 ? 34.329 -15.207 -7.761 1.00 87.88 284 ASP A CA 1
ATOM 2117 C C . ASP A 1 284 ? 34.873 -13.818 -7.392 1.00 87.88 284 ASP A C 1
ATOM 2119 O O . ASP A 1 284 ? 36.046 -13.483 -7.602 1.00 87.88 284 ASP A O 1
ATOM 2123 N N . LYS A 1 285 ? 34.000 -12.996 -6.806 1.00 85.00 285 LYS A N 1
ATOM 2124 C CA . LYS A 1 285 ? 34.322 -11.639 -6.343 1.00 85.00 285 LYS A CA 1
ATOM 2125 C C . LYS A 1 285 ? 35.449 -11.579 -5.299 1.00 85.00 285 LYS A C 1
ATOM 2127 O O . LYS A 1 285 ? 36.018 -10.511 -5.094 1.00 85.00 285 LYS A O 1
ATOM 2132 N N . ASP A 1 286 ? 35.775 -12.697 -4.651 1.00 86.75 286 ASP A N 1
ATOM 2133 C CA . ASP A 1 286 ? 36.816 -12.800 -3.627 1.00 86.75 286 ASP A CA 1
ATOM 2134 C C . ASP A 1 286 ? 38.120 -13.395 -4.207 1.00 86.75 286 ASP A C 1
ATOM 2136 O O . ASP A 1 286 ? 39.034 -13.765 -3.470 1.00 86.75 286 ASP A O 1
ATOM 2140 N N . ALA A 1 287 ? 38.226 -13.452 -5.543 1.00 83.94 287 ALA A N 1
ATOM 2141 C CA . ALA A 1 287 ? 39.340 -14.013 -6.305 1.00 83.94 287 ALA A CA 1
ATOM 2142 C C 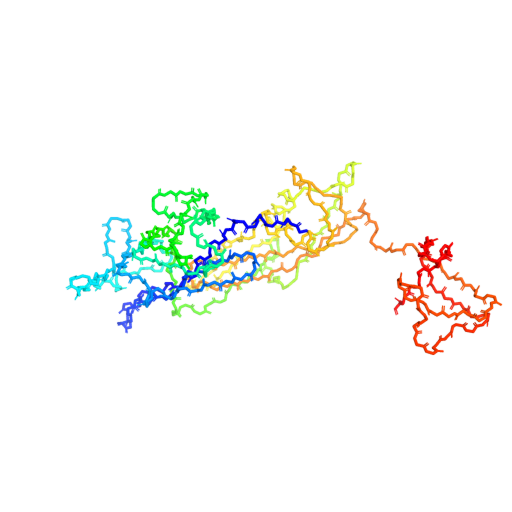. ALA A 1 287 ? 39.583 -15.512 -6.059 1.00 83.94 287 ALA A C 1
ATOM 2144 O O . ALA A 1 287 ? 40.684 -16.021 -6.303 1.00 83.94 287 ALA A O 1
ATOM 2145 N N . LYS A 1 288 ? 38.560 -16.249 -5.618 1.00 88.56 288 LYS A N 1
ATOM 2146 C CA . LYS A 1 288 ? 38.621 -17.701 -5.472 1.00 88.56 288 LYS A CA 1
ATOM 2147 C C . LYS A 1 288 ? 38.091 -18.367 -6.737 1.00 88.56 288 LYS A C 1
ATOM 2149 O O . LYS A 1 288 ? 37.101 -17.941 -7.324 1.00 88.56 288 LYS A O 1
ATOM 2154 N N . ARG A 1 289 ? 38.777 -19.422 -7.184 1.00 87.38 289 ARG A N 1
ATOM 2155 C CA . ARG A 1 289 ? 38.377 -20.174 -8.378 1.00 87.38 289 ARG A CA 1
ATOM 2156 C C . ARG A 1 289 ? 37.000 -20.810 -8.169 1.00 87.38 289 ARG A C 1
ATOM 2158 O O . ARG A 1 289 ? 36.798 -21.517 -7.181 1.00 87.38 289 ARG A O 1
ATOM 2165 N N . VAL A 1 290 ? 36.100 -20.597 -9.124 1.00 86.94 290 VAL A N 1
ATOM 2166 C CA . VAL A 1 290 ? 34.754 -21.180 -9.136 1.00 86.94 290 VAL A CA 1
ATOM 2167 C C . VAL A 1 290 ? 34.784 -22.460 -9.962 1.00 86.94 290 VAL A C 1
ATOM 2169 O O . VAL A 1 290 ? 35.138 -22.440 -11.139 1.00 86.94 290 VAL A O 1
ATOM 2172 N N . GLY A 1 291 ? 34.428 -23.580 -9.330 1.00 84.31 291 GLY A N 1
ATOM 2173 C CA . GLY A 1 291 ? 34.311 -24.879 -9.991 1.00 84.31 291 GLY A CA 1
ATOM 2174 C C . GLY A 1 291 ? 35.605 -25.416 -10.621 1.00 84.31 291 GLY A C 1
ATOM 2175 O O . GLY A 1 291 ? 36.723 -24.958 -10.358 1.00 84.31 291 GLY A O 1
ATOM 2176 N N . THR A 1 292 ? 35.444 -26.445 -11.452 1.00 83.06 292 THR A N 1
ATOM 2177 C CA . THR A 1 292 ? 36.530 -27.070 -12.229 1.00 83.06 292 THR A CA 1
ATOM 2178 C C . THR A 1 292 ? 36.594 -26.585 -13.672 1.00 83.06 292 THR A C 1
ATOM 2180 O O . THR A 1 292 ? 37.597 -26.840 -14.349 1.00 83.06 292 THR A O 1
ATOM 2183 N N . ASP A 1 293 ? 35.574 -25.860 -14.119 1.00 81.25 293 ASP A N 1
ATOM 2184 C CA . ASP A 1 293 ? 35.411 -25.451 -15.507 1.00 81.25 293 ASP A CA 1
ATOM 2185 C C . ASP A 1 293 ? 36.435 -24.387 -15.917 1.00 81.25 293 ASP A C 1
ATOM 2187 O O . ASP A 1 293 ? 37.024 -23.672 -15.094 1.00 81.25 293 ASP A O 1
ATOM 2191 N N . LYS A 1 294 ? 36.720 -24.353 -17.220 1.00 85.31 294 LYS A N 1
ATOM 2192 C CA . LYS A 1 294 ? 37.677 -23.433 -17.834 1.00 85.31 294 LYS A CA 1
ATOM 2193 C C . LYS A 1 294 ? 37.271 -23.126 -19.266 1.00 85.31 294 LYS A C 1
ATOM 2195 O O . LYS A 1 294 ? 36.821 -24.016 -19.987 1.00 85.31 294 LYS A O 1
ATOM 2200 N N . VAL A 1 295 ? 37.552 -21.909 -19.709 1.00 86.31 295 VAL A N 1
ATOM 2201 C CA . VAL A 1 295 ? 37.553 -21.588 -21.137 1.00 86.31 295 VAL A CA 1
ATOM 2202 C C . VAL A 1 295 ? 38.882 -22.063 -21.707 1.00 86.31 295 VAL A C 1
ATOM 2204 O O . VAL A 1 295 ? 39.953 -21.605 -21.296 1.00 86.31 295 VAL A O 1
ATOM 2207 N N . THR A 1 296 ? 38.840 -23.025 -22.625 1.00 89.06 296 THR A N 1
ATOM 2208 C CA . THR A 1 296 ? 40.046 -23.469 -23.329 1.00 89.06 296 THR A CA 1
ATOM 2209 C C . THR A 1 296 ? 40.519 -22.406 -24.312 1.00 89.06 296 THR A C 1
ATOM 2211 O O . THR A 1 296 ? 39.714 -21.696 -24.912 1.00 89.06 296 THR A O 1
ATOM 2214 N N . ARG A 1 297 ? 41.840 -22.320 -24.493 1.00 89.50 297 ARG A N 1
ATOM 2215 C CA . ARG A 1 297 ? 42.471 -21.432 -25.481 1.00 89.50 297 ARG A CA 1
ATOM 2216 C C . ARG A 1 297 ? 41.805 -21.507 -26.862 1.00 89.50 297 ARG A C 1
ATOM 2218 O O . ARG A 1 297 ? 41.369 -22.573 -27.289 1.00 89.50 297 ARG A O 1
ATOM 2225 N N . TYR A 1 298 ? 41.812 -20.372 -27.549 1.00 89.38 298 TYR A N 1
ATOM 2226 C CA . TYR A 1 298 ? 41.236 -20.098 -28.867 1.00 89.38 298 TYR A CA 1
ATOM 2227 C C . TYR A 1 298 ? 39.710 -20.145 -28.954 1.00 89.38 298 TYR A C 1
ATOM 2229 O O . TYR A 1 298 ? 39.167 -19.891 -30.026 1.00 89.38 298 TYR A O 1
ATOM 2237 N N . ASN A 1 299 ? 39.016 -20.370 -27.837 1.00 88.94 299 ASN A N 1
ATOM 2238 C CA . ASN A 1 299 ? 37.577 -20.155 -27.771 1.00 88.94 299 ASN A CA 1
ATOM 2239 C C . ASN A 1 299 ? 37.251 -18.694 -27.464 1.00 88.94 299 ASN A C 1
ATOM 2241 O O . ASN A 1 299 ? 38.035 -17.965 -26.845 1.00 88.94 299 ASN A O 1
ATOM 2245 N N . ALA A 1 300 ? 36.071 -18.287 -27.912 1.00 88.06 300 ALA A N 1
ATOM 2246 C CA . ALA A 1 300 ? 35.514 -16.979 -27.645 1.00 88.06 300 ALA A CA 1
ATOM 2247 C C . ALA A 1 300 ? 34.644 -17.005 -26.387 1.00 88.06 300 ALA A C 1
ATOM 2249 O O . ALA A 1 300 ? 33.928 -17.973 -26.134 1.00 88.06 300 ALA A O 1
ATOM 2250 N N . VAL A 1 301 ? 34.690 -15.919 -25.627 1.00 88.94 301 VAL A N 1
ATOM 2251 C CA . VAL A 1 301 ? 33.774 -15.648 -24.520 1.00 88.94 301 VAL A CA 1
ATOM 2252 C C . VAL A 1 301 ? 33.276 -14.215 -24.638 1.00 88.94 301 VAL A C 1
ATOM 2254 O O . VAL A 1 301 ? 34.041 -13.309 -24.981 1.00 88.94 301 VAL A O 1
ATOM 2257 N N . THR A 1 302 ? 31.991 -14.009 -24.377 1.00 89.94 302 THR A N 1
ATOM 2258 C CA . THR A 1 302 ? 31.411 -12.670 -24.300 1.00 89.94 302 THR A CA 1
ATOM 2259 C C . THR A 1 302 ? 31.742 -12.082 -22.940 1.00 89.94 302 THR A C 1
ATOM 2261 O O . THR A 1 302 ? 31.448 -12.677 -21.905 1.00 89.94 302 THR A O 1
ATOM 2264 N N . VAL A 1 303 ? 32.386 -10.921 -22.936 1.00 89.25 303 VAL A N 1
ATOM 2265 C CA . VAL A 1 303 ? 32.762 -10.226 -21.703 1.00 89.25 303 VAL A CA 1
ATOM 2266 C C . VAL A 1 303 ? 32.232 -8.809 -21.700 1.00 89.25 303 VAL A C 1
ATOM 2268 O O . VAL A 1 303 ? 32.110 -8.187 -22.759 1.00 89.25 303 VAL A O 1
ATOM 2271 N N . ALA A 1 304 ? 31.981 -8.282 -20.506 1.00 88.56 304 ALA A N 1
ATOM 2272 C CA . ALA A 1 304 ? 31.789 -6.856 -20.314 1.00 88.56 304 ALA A CA 1
ATOM 2273 C C . ALA A 1 304 ? 33.035 -6.092 -20.790 1.00 88.56 304 ALA A C 1
ATOM 2275 O O . ALA A 1 304 ? 34.167 -6.565 -20.672 1.00 88.56 304 ALA A O 1
ATOM 2276 N N . MET A 1 305 ? 32.839 -4.890 -21.330 1.00 84.31 305 MET A N 1
ATOM 2277 C CA . MET A 1 305 ? 33.950 -4.055 -21.807 1.00 84.31 305 MET A CA 1
ATOM 2278 C C . MET A 1 305 ? 34.879 -3.580 -20.676 1.00 84.31 305 MET A C 1
ATOM 2280 O O . MET A 1 305 ? 36.061 -3.328 -20.915 1.00 84.31 305 MET A O 1
ATOM 2284 N N . ASN A 1 306 ? 34.357 -3.470 -19.451 1.00 84.06 306 ASN A N 1
ATOM 2285 C CA . ASN A 1 306 ? 35.095 -2.998 -18.282 1.00 84.06 306 ASN A CA 1
ATOM 2286 C C . ASN A 1 306 ? 35.772 -4.154 -17.536 1.00 84.06 306 ASN A C 1
ATOM 2288 O O . ASN A 1 306 ? 35.237 -5.258 -17.448 1.00 84.06 306 ASN A O 1
ATOM 2292 N N . THR A 1 307 ? 36.938 -3.876 -16.948 1.00 87.06 307 THR A N 1
ATOM 2293 C CA . THR A 1 307 ? 37.632 -4.816 -16.060 1.00 87.06 307 THR A CA 1
ATOM 2294 C C . THR A 1 307 ? 37.475 -4.420 -14.596 1.00 87.06 307 THR A C 1
ATOM 2296 O O . THR A 1 307 ? 37.661 -3.253 -14.252 1.00 87.06 307 THR A O 1
ATOM 2299 N N . THR A 1 308 ? 37.251 -5.397 -13.724 1.00 87.00 308 THR A N 1
ATOM 2300 C CA . THR A 1 308 ? 37.177 -5.224 -12.269 1.00 87.00 308 THR A CA 1
ATOM 2301 C C . THR A 1 308 ? 38.495 -5.634 -11.626 1.00 87.00 308 THR A C 1
ATOM 2303 O O . THR A 1 308 ? 38.985 -6.740 -11.848 1.00 87.00 308 THR A O 1
ATOM 2306 N N . LYS A 1 309 ? 39.081 -4.758 -10.805 1.00 90.88 309 LYS A N 1
ATOM 2307 C CA . LYS A 1 309 ? 40.289 -5.068 -10.033 1.00 90.88 309 LYS A CA 1
ATOM 2308 C C . LYS A 1 309 ? 39.897 -5.684 -8.692 1.00 90.88 309 LYS A C 1
ATOM 2310 O O . LYS A 1 309 ? 39.252 -5.019 -7.885 1.00 90.88 309 LYS A O 1
ATOM 2315 N N . LEU A 1 310 ? 40.273 -6.939 -8.461 1.00 86.44 310 LEU A N 1
ATOM 2316 C CA . LEU A 1 310 ? 39.981 -7.636 -7.205 1.00 86.44 310 LEU A CA 1
ATOM 2317 C C . LEU A 1 310 ? 41.026 -7.303 -6.127 1.00 86.44 310 LEU A C 1
ATOM 2319 O O . LEU A 1 310 ? 42.062 -6.695 -6.407 1.00 86.44 310 LEU A O 1
ATOM 2323 N N . ALA A 1 311 ? 40.769 -7.724 -4.884 1.00 83.38 311 ALA A N 1
ATOM 2324 C CA . ALA A 1 311 ? 41.633 -7.459 -3.725 1.00 83.38 311 ALA A CA 1
ATOM 2325 C C . ALA A 1 311 ? 43.079 -7.970 -3.894 1.00 83.38 311 ALA A C 1
ATOM 2327 O O . ALA A 1 311 ? 44.001 -7.441 -3.278 1.00 83.38 311 ALA A O 1
ATOM 2328 N N . ASN A 1 312 ? 43.293 -8.957 -4.769 1.00 83.50 312 ASN A N 1
ATOM 2329 C CA . ASN A 1 312 ? 44.616 -9.469 -5.137 1.00 83.50 312 ASN A CA 1
ATOM 2330 C C . ASN A 1 312 ? 45.401 -8.553 -6.102 1.00 83.50 312 ASN A C 1
ATOM 2332 O O . ASN A 1 312 ? 46.514 -8.887 -6.499 1.00 83.50 312 ASN A O 1
ATOM 2336 N N . GLY A 1 313 ? 44.828 -7.419 -6.513 1.00 85.56 313 GLY A N 1
ATOM 2337 C CA . GLY A 1 313 ? 45.456 -6.446 -7.402 1.00 85.56 313 GLY A CA 1
ATOM 2338 C C . GLY A 1 313 ? 45.399 -6.793 -8.893 1.00 85.56 313 GLY A C 1
ATOM 2339 O O . GLY A 1 313 ? 45.884 -6.001 -9.702 1.00 85.56 313 GLY A O 1
ATOM 2340 N N . ILE A 1 314 ? 44.794 -7.920 -9.276 1.00 89.44 314 ILE A N 1
ATOM 2341 C CA . ILE A 1 314 ? 44.650 -8.353 -10.671 1.00 89.44 314 ILE A CA 1
ATOM 2342 C C . ILE A 1 314 ? 43.309 -7.853 -11.222 1.00 89.44 314 ILE A C 1
ATOM 2344 O O . ILE A 1 314 ? 42.307 -7.805 -10.509 1.00 89.44 314 ILE A O 1
ATOM 2348 N N . SER A 1 315 ? 43.303 -7.440 -12.492 1.00 90.50 315 SER A N 1
ATOM 2349 C CA . SER A 1 315 ? 42.090 -7.008 -13.197 1.00 90.50 315 SER A CA 1
ATOM 2350 C C . SER A 1 315 ? 41.476 -8.172 -13.970 1.00 90.50 315 SER A C 1
ATOM 2352 O O . SER A 1 315 ? 42.181 -8.881 -14.686 1.00 90.50 315 SER A O 1
ATOM 2354 N N . TYR A 1 316 ? 40.166 -8.346 -13.835 1.00 89.75 316 TYR A N 1
ATOM 2355 C CA . TYR A 1 316 ? 39.388 -9.430 -14.423 1.00 89.75 316 TYR A CA 1
ATOM 2356 C C . TYR A 1 316 ? 38.300 -8.859 -15.322 1.00 89.75 316 TYR A C 1
ATOM 2358 O O . TYR A 1 316 ? 37.747 -7.803 -15.031 1.00 89.75 316 TYR A O 1
ATOM 2366 N N . TYR A 1 317 ? 37.980 -9.565 -16.401 1.00 90.44 317 TYR A N 1
ATOM 2367 C CA . TYR A 1 317 ? 36.775 -9.293 -17.176 1.00 90.44 317 TYR A CA 1
ATOM 2368 C C . TYR A 1 317 ? 35.591 -10.024 -16.546 1.00 90.44 317 TYR A C 1
ATOM 2370 O O . TYR A 1 317 ? 35.725 -11.186 -16.160 1.00 90.44 317 TYR A O 1
ATOM 2378 N N . GLU A 1 318 ? 34.442 -9.360 -16.474 1.00 88.62 318 GLU A N 1
ATOM 2379 C CA . GLU A 1 318 ? 33.181 -10.019 -16.147 1.00 88.62 318 GLU A CA 1
ATOM 2380 C C . GLU A 1 318 ? 32.685 -10.777 -17.380 1.00 88.62 318 GLU A C 1
ATOM 2382 O O . GLU A 1 318 ? 32.600 -10.216 -18.475 1.00 88.62 318 GLU A O 1
ATOM 2387 N N . VAL A 1 319 ? 32.418 -12.070 -17.214 1.00 87.31 319 VAL A N 1
ATOM 2388 C CA . VAL A 1 319 ? 31.850 -12.904 -18.274 1.00 87.31 319 VAL A CA 1
ATOM 2389 C C . VAL A 1 319 ? 30.349 -12.669 -18.302 1.00 87.31 319 VAL A C 1
ATOM 2391 O O . VAL A 1 319 ? 29.699 -12.748 -17.266 1.00 87.31 319 VAL A O 1
ATOM 2394 N N . ILE A 1 320 ? 29.814 -12.386 -19.487 1.00 82.12 320 ILE A N 1
ATOM 2395 C CA . ILE A 1 320 ? 28.375 -12.253 -19.692 1.00 82.12 320 ILE A CA 1
ATOM 2396 C C . ILE A 1 320 ? 27.876 -13.584 -20.234 1.00 82.12 320 ILE A C 1
ATOM 2398 O O . ILE A 1 320 ? 28.219 -13.978 -21.352 1.00 82.12 320 ILE A O 1
ATOM 2402 N N . GLU A 1 321 ? 27.107 -14.283 -19.410 1.00 67.25 321 GLU A N 1
ATOM 2403 C CA . GLU A 1 321 ? 26.364 -15.465 -19.827 1.00 67.25 321 GLU A CA 1
ATOM 2404 C C . GLU A 1 321 ? 25.111 -14.999 -20.578 1.00 67.25 321 GLU A C 1
ATOM 2406 O O . GLU A 1 321 ? 24.367 -14.150 -20.084 1.00 67.25 321 GLU A O 1
ATOM 2411 N N . ASN A 1 322 ? 24.937 -15.501 -21.802 1.00 54.19 322 ASN A N 1
ATOM 2412 C CA . ASN A 1 322 ? 23.739 -15.274 -22.613 1.00 54.19 322 ASN A CA 1
ATOM 2413 C C . ASN A 1 322 ? 22.649 -16.280 -22.253 1.00 54.19 322 ASN A C 1
ATOM 2415 O O . ASN A 1 322 ? 23.005 -17.468 -22.069 1.00 54.19 322 ASN A O 1
#

InterPro domains:
  IPR004903 Lactobacillus surface layer protein [PR01729] (31-46)
  IPR004903 Lactobacillus surface layer protein [PR01729] (94-109)
  IPR004903 Lactobacillus surface layer protein [PR01729] (232-246)
  IPR004903 Lactobacillus surface layer protein [PR01729] (271-286)
  IPR004903 Lactobacillus surface layer protein [PR01729] (291-308)
  IPR024968 S-layer protein, C-terminal domain, lactobacillus [PF03217] (268-321)
  IPR055005 S-layer protein, domain II [PF22797] (162-263)
  IPR055006 S-layer protein, N-terminal domain [PF22796] (5-148)

Organism: Lactobacillus helveticus (NCBI:txid1587)

pLDDT: mean 89.8, std 9.09, range [33.5, 98.56]

Radius of gyration: 27.28 Å; chains: 1; bounding box: 77×44×63 Å

Foldseek 3Di:
DPDDPQQEKEKDWDKAWAAADVVVPRFIDIWTWIWIDGRNDIDIGTLVHFFQKKFKDPVPHTQWIAHNVVRDIDHNSNPGDFLGKIKMKGWWGKDAPFQVCAQHWGWYAYDQQKDKPNHHGIDIFTAHNGRMGTGIMMIGTGRGHAHQVDPWAKFKAFPVPRDTAQAAEAEDAAPPVQKDALVVVVVVVCVGMWIWTQDPNDIDTFDFPDDSVQQCVQCVVVVWHADPRRMTNFEQKDWDKTKTAHSHHRHMDIYIYIYGHNSGHYPDQDKDKDFAQAWAFDADLQRHTDDPDIDHHRDIFIWGPDWDQHPVRDTHTHTDDD

Sequence (322 aa):
SVSESKDTVNVTPSFTLTSAIPAKGVPATLQGSIEASLNGTSVTADVADVAKDVTLTDGNKTVYSYNERENKVDNNLSAVEASKEYTMTLSGVGFSFGKANAGKTLTFKLPKNVKVNDTSNDVKVSLDQYGNATNLKFVISNIKAYDSANTNAVSFYAAKSGLVATQGSYMTLADENGNLNVNTLLDKLKGKYEAMQFKDSKFETVNVNTTADDVKAELEKAGIKVDAANNFEAPDTFTVTLNAKSDVNGKTASLPVVVTVPNGKSTVVPSQSKTIMHNAYYYDKDAKRVGTDKVTRYNAVTVAMNTTKLANGISYYEVIEN